Protein AF-0000000083565101 (afdb_homodime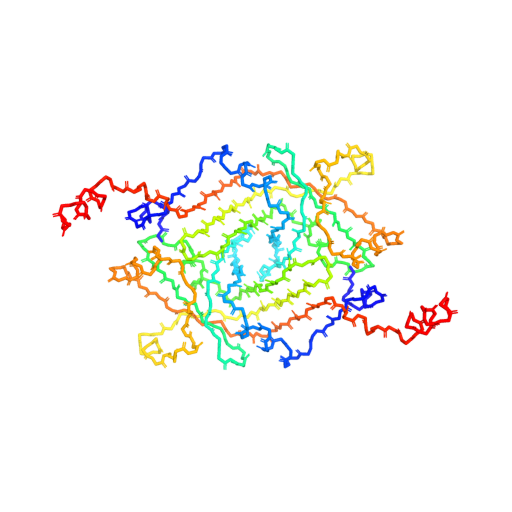r)

Structure (mmCIF, N/CA/C/O backbone):
data_AF-0000000083565101-model_v1
#
loop_
_entity.id
_entity.type
_entity.pdbx_description
1 polymer "Nitroimidazol reductase NimA-like FMN-containing flavoprotein (Pyridoxamine 5'-phosphate oxidase superfamily)"
#
loop_
_atom_site.group_PDB
_atom_site.id
_atom_site.type_symbol
_atom_site.label_atom_id
_atom_site.label_alt_id
_atom_site.label_comp_id
_atom_site.label_asym_id
_atom_site.label_entity_id
_atom_site.label_seq_id
_atom_site.pdbx_PDB_ins_code
_atom_site.Cartn_x
_atom_site.Cartn_y
_atom_site.Cartn_z
_atom_site.occupancy
_atom_site.B_iso_or_equiv
_atom_site.auth_seq_id
_atom_site.auth_comp_id
_atom_site.auth_asym_id
_atom_site.auth_atom_id
_atom_site.pdbx_PDB_model_num
ATOM 1 N N . MET A 1 1 ? 8.219 -18.047 -2.193 1 57.66 1 MET A N 1
ATOM 2 C CA . MET A 1 1 ? 9.438 -18.062 -2.994 1 57.66 1 MET A CA 1
ATOM 3 C C . MET A 1 1 ? 10.352 -16.891 -2.615 1 57.66 1 MET A C 1
ATOM 5 O O . MET A 1 1 ? 9.867 -15.812 -2.275 1 57.66 1 MET A O 1
ATOM 9 N N . THR A 1 2 ? 11.609 -17.359 -2.455 1 65.12 2 THR A N 1
ATOM 10 C CA . THR A 1 2 ? 12.562 -16.297 -2.121 1 65.12 2 THR A CA 1
ATOM 11 C C . THR A 1 2 ? 12.844 -15.414 -3.334 1 65.12 2 THR A C 1
ATOM 13 O O . THR A 1 2 ? 12.523 -15.789 -4.465 1 65.12 2 THR A O 1
ATOM 16 N N . ILE A 1 3 ? 13.234 -14.25 -3.123 1 65.94 3 ILE A N 1
ATOM 17 C CA . ILE A 1 3 ? 13.664 -13.352 -4.188 1 65.94 3 ILE A CA 1
ATOM 18 C C . ILE A 1 3 ? 14.703 -14.055 -5.066 1 65.94 3 ILE A C 1
ATOM 20 O O . ILE A 1 3 ? 14.695 -13.898 -6.293 1 65.94 3 ILE A O 1
ATOM 24 N N . ASP A 1 4 ? 15.367 -14.953 -4.461 1 66 4 ASP A N 1
ATOM 25 C CA . ASP A 1 4 ? 16.422 -15.656 -5.191 1 66 4 ASP A CA 1
ATOM 26 C C . ASP A 1 4 ? 15.82 -16.625 -6.207 1 66 4 ASP A C 1
ATOM 28 O O . ASP A 1 4 ? 16.344 -16.766 -7.32 1 66 4 ASP A O 1
ATOM 32 N N . GLU A 1 5 ? 14.797 -17.25 -5.871 1 72 5 GLU A N 1
ATOM 33 C CA . GLU A 1 5 ? 14.156 -18.203 -6.777 1 72 5 GLU A CA 1
ATOM 34 C C . GLU A 1 5 ? 13.531 -17.484 -7.973 1 72 5 GLU A C 1
ATOM 36 O O . GLU A 1 5 ? 13.555 -18 -9.094 1 72 5 GLU A O 1
ATOM 41 N N . LEU A 1 6 ? 13.211 -16.219 -7.746 1 76.25 6 LEU A N 1
ATOM 42 C CA . LEU A 1 6 ? 12.516 -15.484 -8.797 1 76.25 6 LEU A CA 1
ATOM 43 C C . LEU A 1 6 ? 13.516 -14.766 -9.703 1 76.25 6 LEU A C 1
ATOM 45 O O . LEU A 1 6 ? 13.133 -14.227 -10.742 1 76.25 6 LEU A O 1
ATOM 49 N N . THR A 1 7 ? 14.75 -14.844 -9.32 1 77.5 7 THR A N 1
ATOM 50 C CA . THR A 1 7 ? 15.789 -14.273 -10.172 1 77.5 7 THR A CA 1
ATOM 51 C C . THR A 1 7 ? 15.828 -14.984 -11.523 1 77.5 7 THR A C 1
ATOM 53 O O . THR A 1 7 ? 16.062 -14.352 -12.555 1 77.5 7 THR A O 1
ATOM 56 N N . GLU A 1 8 ? 15.523 -16.266 -11.469 1 79.5 8 GLU A N 1
ATOM 57 C CA . GLU A 1 8 ? 15.539 -17.062 -12.688 1 79.5 8 GLU A CA 1
ATOM 58 C C . GLU A 1 8 ? 14.438 -16.625 -13.648 1 79.5 8 GLU A C 1
ATOM 60 O O . GLU A 1 8 ? 14.531 -16.859 -14.859 1 79.5 8 GLU A O 1
ATOM 65 N N . TYR A 1 9 ? 13.492 -15.992 -13.094 1 82.56 9 TYR A N 1
ATOM 66 C CA . TYR A 1 9 ? 12.375 -15.578 -13.93 1 82.56 9 TYR A CA 1
ATOM 67 C C . TYR A 1 9 ? 12.484 -14.109 -14.305 1 82.56 9 TYR A C 1
ATOM 69 O O . TYR A 1 9 ? 11.641 -13.578 -15.031 1 82.56 9 TYR A O 1
ATOM 77 N N . GLY A 1 10 ? 13.492 -13.375 -13.797 1 86.06 10 GLY A N 1
ATOM 78 C CA . GLY A 1 10 ? 13.719 -12 -14.219 1 86.06 10 GLY A CA 1
ATOM 79 C C . GLY A 1 10 ? 13.477 -10.992 -13.109 1 86.06 10 GLY A C 1
ATOM 80 O O . GLY A 1 10 ? 13.258 -9.812 -13.383 1 86.06 10 GLY A O 1
ATOM 81 N N . MET A 1 11 ? 13.367 -11.453 -11.945 1 88.69 11 MET A N 1
ATOM 82 C CA . MET A 1 11 ? 13.305 -10.531 -10.805 1 88.69 11 MET A CA 1
ATOM 83 C C . MET A 1 11 ? 14.695 -10.25 -10.258 1 88.69 11 MET A C 1
ATOM 85 O O . MET A 1 11 ? 15.531 -11.156 -10.164 1 88.69 11 MET A O 1
ATOM 89 N N . GLU A 1 12 ? 14.93 -9.039 -9.914 1 92 12 GLU A N 1
ATOM 90 C CA . GLU A 1 12 ? 16.234 -8.656 -9.398 1 92 12 GLU A CA 1
ATOM 91 C C . GLU A 1 12 ? 16.109 -7.855 -8.102 1 92 12 GLU A C 1
ATOM 93 O O . GLU A 1 12 ? 15.203 -7.027 -7.973 1 92 12 GLU A O 1
ATOM 98 N N . ARG A 1 13 ? 17.016 -8.117 -7.254 1 94.06 13 ARG A N 1
ATOM 99 C CA . ARG A 1 13 ? 17.141 -7.281 -6.066 1 94.06 13 ARG A CA 1
ATOM 100 C C . ARG A 1 13 ? 17.875 -5.984 -6.387 1 94.06 13 ARG A C 1
ATOM 102 O O . ARG A 1 13 ? 18.906 -6 -7.082 1 94.06 13 ARG A O 1
ATOM 109 N N . MET A 1 14 ? 17.391 -4.973 -5.934 1 95.81 14 MET A N 1
ATOM 110 C CA . MET A 1 14 ? 18.047 -3.684 -6.133 1 95.81 14 MET A CA 1
ATOM 111 C C . MET A 1 14 ? 19.109 -3.451 -5.074 1 95.81 14 MET A C 1
ATOM 113 O O . MET A 1 14 ? 18.922 -3.797 -3.904 1 95.81 14 MET A O 1
ATOM 117 N N . ALA A 1 15 ? 20.188 -2.865 -5.512 1 96.75 15 ALA A N 1
ATOM 118 C CA . ALA A 1 15 ? 21.203 -2.416 -4.559 1 96.75 15 ALA A CA 1
ATOM 119 C C . ALA A 1 15 ? 20.719 -1.197 -3.779 1 96.75 15 ALA A C 1
ATOM 121 O O . ALA A 1 15 ? 19.766 -0.529 -4.188 1 96.75 15 ALA A O 1
ATOM 122 N N . ASP A 1 16 ? 21.422 -0.9 -2.691 1 97.38 16 ASP A N 1
ATOM 123 C CA . ASP A 1 16 ? 21.031 0.209 -1.827 1 97.38 16 ASP A CA 1
ATOM 124 C C . ASP A 1 16 ? 20.969 1.521 -2.607 1 97.38 16 ASP A C 1
ATOM 126 O O . ASP A 1 16 ? 20.047 2.312 -2.436 1 97.38 16 ASP A O 1
ATOM 130 N N . GLU A 1 17 ? 21.922 1.687 -3.475 1 97.5 17 GLU A N 1
ATOM 131 C CA . GLU A 1 17 ? 21.969 2.922 -4.254 1 97.5 17 GLU A CA 1
ATOM 132 C C . GLU A 1 17 ? 20.766 3.023 -5.195 1 97.5 17 GLU A C 1
ATOM 134 O O . GLU A 1 17 ? 20.25 4.113 -5.43 1 97.5 17 GLU A O 1
ATOM 139 N N . GLU A 1 18 ? 20.359 1.911 -5.781 1 97 18 GLU A N 1
ATOM 140 C CA . GLU A 1 18 ? 19.219 1.873 -6.676 1 97 18 GLU A CA 1
ATOM 141 C C . GLU A 1 18 ? 17.922 2.123 -5.918 1 97 18 GLU A C 1
ATOM 143 O O . GLU A 1 18 ? 17 2.781 -6.43 1 97 18 GLU A O 1
ATOM 148 N N . ILE A 1 19 ? 17.891 1.572 -4.707 1 98.12 19 ILE A N 1
ATOM 149 C CA . ILE A 1 19 ? 16.75 1.806 -3.836 1 98.12 19 ILE A CA 1
ATOM 150 C C . ILE A 1 19 ? 16.625 3.297 -3.527 1 98.12 19 ILE A C 1
ATOM 152 O O . ILE A 1 19 ? 15.547 3.877 -3.652 1 98.12 19 ILE A O 1
ATOM 156 N N . GLU A 1 20 ? 17.734 3.91 -3.197 1 98.12 20 GLU A N 1
ATOM 157 C CA . GLU A 1 20 ? 17.734 5.34 -2.893 1 98.12 20 GLU A CA 1
ATOM 158 C C . GLU A 1 20 ? 17.281 6.16 -4.094 1 98.12 20 GLU A C 1
ATOM 160 O O . GLU A 1 20 ? 16.469 7.082 -3.953 1 98.12 20 GLU A O 1
ATOM 165 N N . GLN A 1 21 ? 17.797 5.82 -5.254 1 97.44 21 GLN A N 1
ATOM 166 C CA . GLN A 1 21 ? 17.406 6.535 -6.469 1 97.44 21 GLN A CA 1
ATOM 167 C C . GLN A 1 21 ? 15.922 6.371 -6.762 1 97.44 21 GLN A C 1
ATOM 169 O O . GLN A 1 21 ? 15.25 7.332 -7.137 1 97.44 21 GLN A O 1
ATOM 174 N N . PHE A 1 22 ? 15.453 5.18 -6.582 1 97.75 22 PHE A N 1
ATOM 175 C CA . PHE A 1 22 ? 14.039 4.914 -6.812 1 97.75 22 PHE A CA 1
ATOM 176 C C . PHE A 1 22 ? 13.18 5.73 -5.859 1 97.75 22 PHE A C 1
ATOM 178 O O . PHE A 1 22 ? 12.219 6.379 -6.285 1 97.75 22 PHE A O 1
ATOM 185 N N . LEU A 1 23 ? 13.523 5.777 -4.547 1 98.06 23 LEU A N 1
ATOM 186 C CA . LEU A 1 23 ? 12.75 6.508 -3.547 1 98.06 23 LEU A CA 1
ATOM 187 C C . LEU A 1 23 ? 12.75 8 -3.85 1 98.06 23 LEU A C 1
ATOM 189 O O . LEU A 1 23 ? 11.766 8.695 -3.586 1 98.06 23 LEU A O 1
ATOM 193 N N . LYS A 1 24 ? 13.82 8.469 -4.449 1 96.94 24 LYS A N 1
ATOM 194 C CA . LYS A 1 24 ? 13.914 9.891 -4.773 1 96.94 24 LYS A CA 1
ATOM 195 C C . LYS A 1 24 ? 12.969 10.25 -5.922 1 96.94 24 LYS A C 1
ATOM 197 O O . LYS A 1 24 ? 12.562 11.406 -6.055 1 96.94 24 LYS A O 1
ATOM 202 N N . THR A 1 25 ? 12.648 9.281 -6.746 1 95.31 25 THR A N 1
ATOM 203 C CA . THR A 1 25 ? 11.844 9.562 -7.926 1 95.31 25 THR A CA 1
ATOM 204 C C . THR A 1 25 ? 10.359 9.383 -7.625 1 95.31 25 THR A C 1
ATOM 206 O O . THR A 1 25 ? 9.508 9.711 -8.453 1 95.31 25 THR A O 1
ATOM 209 N N . GLN A 1 26 ? 10.062 8.82 -6.504 1 95.75 26 GLN A N 1
ATOM 210 C CA . GLN A 1 26 ? 8.672 8.617 -6.109 1 95.75 26 GLN A CA 1
ATOM 211 C C . GLN A 1 26 ? 8.242 9.648 -5.074 1 95.75 26 GLN A C 1
ATOM 213 O O . GLN A 1 26 ? 9.078 10.352 -4.504 1 95.75 26 GLN A O 1
ATOM 218 N N . SER A 1 27 ? 6.887 9.75 -4.871 1 95.19 27 SER A N 1
ATOM 219 C CA . SER A 1 27 ? 6.387 10.742 -3.928 1 95.19 27 SER A CA 1
ATOM 220 C C . SER A 1 27 ? 5.336 10.141 -3 1 95.19 27 SER A C 1
ATOM 222 O O . SER A 1 27 ? 4.938 10.773 -2.018 1 95.19 27 SER A O 1
ATOM 224 N N . LEU A 1 28 ? 4.906 8.953 -3.348 1 96.75 28 LEU A N 1
ATOM 225 C CA . LEU A 1 28 ? 3.807 8.32 -2.623 1 96.75 28 LEU A CA 1
ATOM 226 C C . LEU A 1 28 ? 4.133 6.863 -2.303 1 96.75 28 LEU A C 1
ATOM 228 O O . LEU A 1 28 ? 4.75 6.168 -3.111 1 96.75 28 LEU A O 1
ATOM 232 N N . GLY A 1 29 ? 3.746 6.383 -1.175 1 98.25 29 GLY A N 1
ATOM 233 C CA . GLY A 1 29 ? 3.787 4.992 -0.752 1 98.25 29 GLY A CA 1
ATOM 234 C C . GLY A 1 29 ? 2.645 4.617 0.172 1 98.25 29 GLY A C 1
ATOM 235 O O . GLY A 1 29 ? 1.654 5.344 0.274 1 98.25 29 GLY A O 1
ATOM 236 N N . VAL A 1 30 ? 2.781 3.471 0.781 1 98.81 30 VAL A N 1
ATOM 237 C CA . VAL A 1 30 ? 1.762 2.982 1.705 1 98.81 30 VAL A CA 1
ATOM 238 C C . VAL A 1 30 ? 2.387 2.725 3.074 1 98.81 30 VAL A C 1
ATOM 240 O O . VAL A 1 30 ? 3.26 1.865 3.215 1 98.81 30 VAL A O 1
ATOM 243 N N . LEU A 1 31 ? 1.924 3.465 4.023 1 98.81 31 LEU A N 1
ATOM 244 C CA . LEU A 1 31 ? 2.324 3.242 5.406 1 98.81 31 LEU A CA 1
ATOM 245 C C . LEU A 1 31 ? 1.495 2.131 6.043 1 98.81 31 LEU A C 1
ATOM 247 O O . LEU A 1 31 ? 0.264 2.152 5.973 1 98.81 31 LEU A O 1
ATOM 251 N N . GLY A 1 32 ? 2.162 1.135 6.52 1 98.56 32 GLY A N 1
ATOM 252 C CA . GLY A 1 32 ? 1.516 0.065 7.266 1 98.56 32 GLY A CA 1
ATOM 253 C C . GLY A 1 32 ? 1.719 0.174 8.766 1 98.56 32 GLY A C 1
ATOM 254 O O . GLY A 1 32 ? 2.844 0.051 9.25 1 98.56 32 GLY A O 1
ATOM 255 N N . LEU A 1 33 ? 0.646 0.344 9.516 1 97.88 33 LEU A N 1
ATOM 256 C CA . LEU A 1 33 ? 0.686 0.479 10.969 1 97.88 33 LEU A CA 1
ATOM 257 C C . LEU A 1 33 ? 0.156 -0.781 11.648 1 97.88 33 LEU A C 1
ATOM 259 O O . LEU A 1 33 ? -0.894 -1.301 11.266 1 97.88 33 LEU A O 1
ATOM 263 N N . PRO A 1 34 ? 0.882 -1.231 12.617 1 95.75 34 PRO A N 1
ATOM 264 C CA . PRO A 1 34 ? 0.385 -2.396 13.352 1 95.75 34 PRO A CA 1
ATOM 265 C C . PRO A 1 34 ? -0.826 -2.072 14.219 1 95.75 34 PRO A C 1
ATOM 267 O O . PRO A 1 34 ? -0.949 -0.95 14.719 1 95.75 34 PRO A O 1
ATOM 270 N N . THR A 1 35 ? -1.699 -2.99 14.281 1 92.94 35 THR A N 1
ATOM 271 C CA . THR A 1 35 ? -2.824 -3.004 15.211 1 92.94 35 THR A CA 1
ATOM 272 C C . THR A 1 35 ? -2.916 -4.348 15.93 1 92.94 35 THR A C 1
ATOM 274 O O . THR A 1 35 ? -2.082 -5.23 15.711 1 92.94 35 THR A O 1
ATOM 277 N N . GLU A 1 36 ? -3.787 -4.512 16.938 1 84.62 36 GLU A N 1
ATOM 278 C CA . GLU A 1 36 ? -3.992 -5.801 17.594 1 84.62 36 GLU A CA 1
ATOM 279 C C . GLU A 1 36 ? -4.539 -6.836 16.609 1 84.62 36 GLU A C 1
ATOM 281 O O . GLU A 1 36 ? -4.406 -8.039 16.828 1 84.62 36 GLU A O 1
ATOM 286 N N . GLY A 1 37 ? -4.898 -6.461 15.43 1 83.69 37 GLY A N 1
ATOM 287 C CA . GLY A 1 37 ? -5.5 -7.352 14.453 1 83.69 37 GLY A CA 1
ATOM 288 C C . GLY A 1 37 ? -5.043 -7.078 13.031 1 83.69 37 GLY A C 1
ATOM 289 O O . GLY A 1 37 ? -3.875 -7.289 12.703 1 83.69 37 GLY A O 1
ATOM 290 N N . THR A 1 38 ? -5.793 -6.453 12.32 1 93.25 38 THR A N 1
ATOM 291 C CA . THR A 1 38 ? -5.617 -6.188 10.898 1 93.25 38 THR A CA 1
ATOM 292 C C . THR A 1 38 ? -4.754 -4.949 10.68 1 93.25 38 THR A C 1
ATOM 294 O O . THR A 1 38 ? -5.031 -3.887 11.242 1 93.25 38 THR A O 1
ATOM 297 N N . PRO A 1 39 ? -3.656 -5.094 9.914 1 96.56 39 PRO A N 1
ATOM 298 C CA . PRO A 1 39 ? -2.83 -3.912 9.664 1 96.56 39 PRO A CA 1
ATOM 299 C C . PRO A 1 39 ? -3.643 -2.729 9.141 1 96.56 39 PRO A C 1
ATOM 301 O O . PRO A 1 39 ? -4.574 -2.916 8.352 1 96.56 39 PRO A O 1
ATOM 304 N N . TYR A 1 40 ? -3.314 -1.559 9.633 1 97 40 TYR A N 1
ATOM 305 C CA . TYR A 1 40 ? -3.889 -0.33 9.094 1 97 40 TYR A CA 1
ATOM 306 C C . TYR A 1 40 ? -2.988 0.27 8.023 1 97 40 TYR A C 1
ATOM 308 O O . TYR A 1 40 ? -1.807 0.524 8.266 1 97 40 TYR A O 1
ATOM 316 N N . GLN A 1 41 ? -3.529 0.457 6.797 1 98.38 41 GLN A N 1
ATOM 317 C CA . GLN A 1 41 ? -2.75 0.956 5.672 1 98.38 41 GLN A CA 1
ATOM 318 C C . GLN A 1 41 ? -3.227 2.34 5.238 1 98.38 41 GLN A C 1
ATOM 320 O O . GLN A 1 41 ? -4.43 2.594 5.176 1 98.38 41 GLN A O 1
ATOM 325 N N . ILE A 1 42 ? -2.236 3.178 4.875 1 96.69 42 ILE A N 1
ATOM 326 C CA . ILE A 1 42 ? -2.572 4.543 4.488 1 96.69 42 ILE A CA 1
ATOM 327 C C . ILE A 1 42 ? -1.659 5 3.354 1 96.69 42 ILE A C 1
ATOM 329 O O . ILE A 1 42 ? -0.434 4.984 3.49 1 96.69 42 ILE A O 1
ATOM 333 N N . PRO A 1 43 ? -2.232 5.41 2.254 1 97.12 43 PRO A N 1
ATOM 334 C CA . PRO A 1 43 ? -1.36 6.094 1.297 1 97.12 43 PRO A CA 1
ATOM 335 C C . PRO A 1 43 ? -0.792 7.402 1.847 1 97.12 43 PRO A C 1
ATOM 337 O O . PRO A 1 43 ? -1.533 8.219 2.404 1 97.12 43 PRO A O 1
ATOM 340 N N . MET A 1 44 ? 0.468 7.574 1.696 1 96.81 44 MET A N 1
ATOM 341 C CA . MET A 1 44 ? 1.131 8.75 2.254 1 96.81 44 MET A CA 1
ATOM 342 C C . MET A 1 44 ? 2.166 9.305 1.281 1 96.81 44 MET A C 1
ATOM 344 O O . MET A 1 44 ? 2.957 8.547 0.713 1 96.81 44 MET A O 1
ATOM 348 N N . SER A 1 45 ? 2.102 10.625 1.114 1 96.88 45 SER A N 1
ATOM 349 C CA . SER A 1 45 ? 3.27 11.281 0.538 1 96.88 45 SER A CA 1
ATOM 350 C C . SER A 1 45 ? 4.434 11.297 1.521 1 96.88 45 SER A C 1
ATOM 352 O O . SER A 1 45 ? 4.23 11.25 2.736 1 96.88 45 SER A O 1
ATOM 354 N N . TYR A 1 46 ? 5.621 11.391 0.935 1 98 46 TYR A N 1
ATOM 355 C CA . TYR A 1 46 ? 6.773 11.383 1.828 1 98 46 TYR A CA 1
ATOM 356 C C . TYR A 1 46 ? 7.887 12.266 1.293 1 98 46 TYR A C 1
ATOM 358 O O . TYR A 1 46 ? 7.965 12.523 0.088 1 98 46 TYR A O 1
ATOM 366 N N . GLY A 1 47 ? 8.641 12.812 2.225 1 98 47 GLY A N 1
ATOM 367 C CA . GLY A 1 47 ? 9.898 13.477 1.912 1 98 47 GLY A CA 1
ATOM 368 C C . GLY A 1 47 ? 11.102 12.578 2.064 1 98 47 GLY A C 1
ATOM 369 O O . GLY A 1 47 ? 11.164 11.758 2.984 1 98 47 GLY A O 1
ATOM 370 N N . TYR A 1 48 ? 12.016 12.727 1.196 1 98 48 TYR A N 1
ATOM 371 C CA . TYR A 1 48 ? 13.211 11.891 1.192 1 98 48 TYR A CA 1
ATOM 372 C C . TYR A 1 48 ? 14.391 12.625 0.574 1 98 48 TYR A C 1
ATOM 374 O O . TYR A 1 48 ? 14.305 13.125 -0.548 1 98 48 TYR A O 1
ATOM 382 N N . ASP A 1 49 ? 15.438 12.727 1.278 1 92.69 49 ASP A N 1
ATOM 383 C CA . ASP A 1 49 ? 16.609 13.438 0.768 1 92.69 49 ASP A CA 1
ATOM 384 C C . ASP A 1 49 ? 17.812 12.508 0.66 1 92.69 49 ASP A C 1
ATOM 386 O O . ASP A 1 49 ? 18.953 12.969 0.574 1 92.69 49 ASP A O 1
ATOM 390 N N . GLY A 1 50 ? 17.578 11.219 0.731 1 91.81 50 GLY A N 1
ATOM 391 C CA . GLY A 1 50 ? 18.656 10.234 0.727 1 91.81 50 GLY A CA 1
ATOM 392 C C . GLY A 1 50 ? 18.922 9.633 2.096 1 91.81 50 GLY A C 1
ATOM 393 O O . GLY A 1 50 ? 18.406 10.133 3.104 1 91.81 50 GLY A O 1
ATOM 394 N N . GLY A 1 51 ? 19.547 8.484 2.145 1 93.75 51 GLY A N 1
ATOM 395 C CA . GLY A 1 51 ? 19.875 7.844 3.41 1 93.75 51 GLY A CA 1
ATOM 396 C C . GLY A 1 51 ? 18.781 6.902 3.891 1 93.75 51 GLY A C 1
ATOM 397 O O . GLY A 1 51 ? 18.156 6.203 3.088 1 93.75 51 GLY A O 1
ATOM 398 N N . SER A 1 52 ? 18.609 6.875 5.223 1 95.38 52 SER A N 1
ATOM 399 C CA . SER A 1 52 ? 17.766 5.816 5.77 1 95.38 52 SER A CA 1
ATOM 400 C C . SER A 1 52 ? 16.531 6.398 6.469 1 95.38 52 SER A C 1
ATOM 402 O O . SER A 1 52 ? 15.938 5.75 7.332 1 95.38 52 SER A O 1
ATOM 404 N N . THR A 1 53 ? 16.203 7.727 6.109 1 98.06 53 THR A N 1
ATOM 405 C CA . THR A 1 53 ? 15.07 8.32 6.801 1 98.06 53 THR A CA 1
ATOM 406 C C . THR A 1 53 ? 14.047 8.852 5.801 1 98.06 53 THR A C 1
ATOM 408 O O . THR A 1 53 ? 14.414 9.414 4.766 1 98.06 53 THR A O 1
ATOM 411 N N . LEU A 1 54 ? 12.852 8.672 6.098 1 98.62 54 LEU A N 1
ATOM 412 C CA . LEU A 1 54 ? 11.719 9.242 5.375 1 98.62 54 LEU A CA 1
ATOM 413 C C . LEU A 1 54 ? 10.867 10.102 6.297 1 98.62 54 LEU A C 1
ATOM 415 O O . LEU A 1 54 ? 10.805 9.859 7.508 1 98.62 54 LEU A O 1
ATOM 419 N N . TYR A 1 55 ? 10.125 11.055 5.715 1 98.5 55 TYR A N 1
ATOM 420 C CA . TYR A 1 55 ? 9.352 12.008 6.508 1 98.5 55 TYR A CA 1
ATOM 421 C C . TYR A 1 55 ? 7.91 12.07 6.02 1 98.5 55 TYR A C 1
ATOM 423 O O . TYR A 1 55 ? 7.656 12.07 4.812 1 98.5 55 TYR A O 1
ATOM 431 N N . PHE A 1 56 ? 7.023 12.133 6.961 1 97.75 56 PHE A N 1
ATOM 432 C CA . PHE A 1 56 ? 5.594 12.211 6.688 1 97.75 56 PHE A CA 1
ATOM 433 C C . PHE A 1 56 ? 4.977 13.422 7.383 1 97.75 56 PHE A C 1
ATOM 435 O O . PHE A 1 56 ? 5.285 13.703 8.547 1 97.75 56 PHE A O 1
ATOM 442 N N . VAL A 1 57 ? 4.074 14.086 6.688 1 96 57 VAL A N 1
ATOM 443 C CA . VAL A 1 57 ? 3.301 15.172 7.293 1 96 57 VAL A CA 1
ATOM 444 C C . VAL A 1 57 ? 1.847 14.734 7.457 1 96 57 VAL A C 1
ATOM 446 O O . VAL A 1 57 ? 1.185 14.375 6.484 1 96 57 VAL A O 1
ATOM 449 N N . TYR A 1 58 ? 1.385 14.75 8.688 1 94.81 58 TYR A N 1
ATOM 450 C CA . TYR A 1 58 ? 0.011 14.406 9.031 1 94.81 58 TYR A CA 1
ATOM 451 C C . TYR A 1 58 ? -0.822 15.656 9.273 1 94.81 58 TYR A C 1
ATOM 453 O O . TYR A 1 58 ? -0.41 16.547 10.016 1 94.81 58 TYR A O 1
ATOM 461 N N . VAL A 1 59 ? -1.917 15.75 8.602 1 91.38 59 VAL A N 1
ATOM 462 C CA . VAL A 1 59 ? -2.949 16.672 9.086 1 91.38 59 VAL A CA 1
ATOM 463 C C . VAL A 1 59 ? -3.814 15.969 10.133 1 91.38 59 VAL A C 1
ATOM 465 O O . VAL A 1 59 ? -4.434 14.938 9.844 1 91.38 59 VAL A O 1
ATOM 468 N N . VAL A 1 60 ? -3.723 16.5 11.328 1 87.94 60 VAL A N 1
ATOM 469 C CA . VAL A 1 60 ? -4.324 15.766 12.438 1 87.94 60 VAL A CA 1
ATOM 470 C C . VAL A 1 60 ? -5.547 16.531 12.953 1 87.94 60 VAL A C 1
ATOM 472 O O . VAL A 1 60 ? -5.477 17.734 13.203 1 87.94 60 VAL A O 1
ATOM 475 N N . GLY A 1 61 ? -6.715 15.984 12.805 1 76.19 61 GLY A N 1
ATOM 476 C CA . GLY A 1 61 ? -7.871 16.516 13.508 1 76.19 61 GLY A CA 1
ATOM 477 C C . GLY A 1 61 ? -8.016 15.961 14.914 1 76.19 61 GLY A C 1
ATOM 478 O O . GLY A 1 61 ? -7.059 15.43 15.484 1 76.19 61 GLY A O 1
ATOM 479 N N . ALA A 1 62 ? -9.102 16.125 15.609 1 69.62 62 ALA A N 1
ATOM 480 C CA . ALA A 1 62 ? -9.312 15.742 17 1 69.62 62 ALA A CA 1
ATOM 481 C C . ALA A 1 62 ? -9.164 14.234 17.172 1 69.62 62 ALA A C 1
ATOM 483 O O . ALA A 1 62 ? -8.68 13.773 18.203 1 69.62 62 ALA A O 1
ATOM 484 N N . GLU A 1 63 ? -9.492 13.398 16.25 1 77.19 63 GLU A N 1
ATOM 485 C CA . GLU A 1 63 ? -9.469 11.945 16.391 1 77.19 63 GLU A CA 1
ATOM 486 C C . GLU A 1 63 ? -8.781 11.281 15.203 1 77.19 63 GLU A C 1
ATOM 488 O O . GLU A 1 63 ? -9.375 10.445 14.523 1 77.19 63 GLU A O 1
ATOM 493 N N . SER A 1 64 ? -7.535 11.516 15.086 1 86 64 SER A N 1
ATOM 494 C CA . SER A 1 64 ? -6.82 10.914 13.961 1 86 64 SER A CA 1
ATOM 495 C C . SER A 1 64 ? -6.348 9.508 14.297 1 86 64 SER A C 1
ATOM 497 O O . SER A 1 64 ? -5.453 9.328 15.125 1 86 64 SER A O 1
ATOM 499 N N . ARG A 1 65 ? -6.965 8.539 13.758 1 89.06 65 ARG A N 1
ATOM 500 C CA . ARG A 1 65 ? -6.578 7.148 13.953 1 89.06 65 ARG A CA 1
ATOM 501 C C . ARG A 1 65 ? -5.133 6.914 13.523 1 89.06 65 ARG A C 1
ATOM 503 O O . ARG A 1 65 ? -4.383 6.215 14.203 1 89.06 65 ARG A O 1
ATOM 510 N N . LYS A 1 66 ? -4.707 7.477 12.344 1 92.06 66 LYS A N 1
ATOM 511 C CA . LYS A 1 66 ? -3.34 7.277 11.875 1 92.06 66 LYS A CA 1
ATOM 512 C C . LYS A 1 66 ? -2.33 7.836 12.875 1 92.06 66 LYS A C 1
ATOM 514 O O . LYS A 1 66 ? -1.277 7.238 13.102 1 92.06 66 LYS A O 1
ATOM 519 N N . ALA A 1 67 ? -2.59 9 13.492 1 94.19 67 ALA A N 1
ATOM 520 C CA . ALA A 1 67 ? -1.677 9.586 14.469 1 94.19 67 ALA A CA 1
ATOM 521 C C . ALA A 1 67 ? -1.599 8.734 15.727 1 94.19 67 ALA A C 1
ATOM 523 O O . ALA A 1 67 ? -0.509 8.461 16.234 1 94.19 67 ALA A O 1
ATOM 524 N N . THR A 1 68 ? -2.756 8.32 16.219 1 94.5 68 THR A N 1
ATOM 525 C CA . THR A 1 68 ? -2.816 7.492 17.422 1 94.5 68 THR A CA 1
ATOM 526 C C . THR A 1 68 ? -2.039 6.195 17.219 1 94.5 68 THR A C 1
ATOM 528 O O . THR A 1 68 ? -1.237 5.809 18.062 1 94.5 68 THR A O 1
ATOM 531 N N . LEU A 1 69 ? -2.254 5.57 16.109 1 94.94 69 LEU A N 1
ATOM 532 C CA . LEU A 1 69 ? -1.568 4.316 15.805 1 94.94 69 LEU A CA 1
ATOM 533 C C . LEU A 1 69 ? -0.071 4.547 15.625 1 94.94 69 LEU A C 1
ATOM 535 O O . LEU A 1 69 ? 0.744 3.734 16.062 1 94.94 69 LEU A O 1
ATOM 539 N N . SER A 1 70 ? 0.282 5.609 14.945 1 96.38 70 SER A N 1
ATOM 540 C CA . SER A 1 70 ? 1.689 5.926 14.719 1 96.38 70 SER A CA 1
ATOM 541 C C . SER A 1 70 ? 2.418 6.16 16.047 1 96.38 70 SER A C 1
ATOM 543 O O . SER A 1 70 ? 3.543 5.691 16.234 1 96.38 70 SER A O 1
ATOM 545 N N . ASP A 1 71 ? 1.777 6.863 16.984 1 96.06 71 ASP A N 1
ATOM 546 C CA . ASP A 1 71 ? 2.383 7.18 18.281 1 96.06 71 ASP A CA 1
ATOM 547 C C . ASP A 1 71 ? 2.57 5.918 19.125 1 96.06 71 ASP A C 1
ATOM 549 O O . ASP A 1 71 ? 3.461 5.855 19.969 1 96.06 71 ASP A O 1
ATOM 553 N N . ARG A 1 72 ? 1.786 4.949 18.859 1 94.62 72 ARG A N 1
ATOM 554 C CA . ARG A 1 72 ? 1.826 3.719 19.641 1 94.62 72 ARG A CA 1
ATOM 555 C C . ARG A 1 72 ? 2.766 2.697 19 1 94.62 72 ARG A C 1
ATOM 557 O O . ARG A 1 72 ? 3.244 1.784 19.672 1 94.62 72 ARG A O 1
ATOM 564 N N . ALA A 1 73 ? 2.988 2.844 17.719 1 94.81 73 ALA A N 1
ATOM 565 C CA . ALA A 1 73 ? 3.742 1.833 16.984 1 94.81 73 ALA A CA 1
ATOM 566 C C . ALA A 1 73 ? 5.23 1.914 17.297 1 94.81 73 ALA A C 1
ATOM 568 O O . ALA A 1 73 ? 5.801 3.006 17.359 1 94.81 73 ALA A O 1
ATOM 569 N N . GLU A 1 74 ? 5.855 0.83 17.516 1 90.19 74 GLU A N 1
ATOM 570 C CA . GLU A 1 74 ? 7.309 0.775 17.656 1 90.19 74 GLU A CA 1
ATOM 571 C C . GLU A 1 74 ? 7.992 0.703 16.297 1 90.19 74 GLU A C 1
ATOM 573 O O . GLU A 1 74 ? 8.945 1.442 16.031 1 90.19 74 GLU A O 1
ATOM 578 N N . THR A 1 75 ? 7.465 -0.235 15.516 1 96.31 75 THR A N 1
ATOM 579 C CA . THR A 1 75 ? 7.969 -0.437 14.164 1 96.31 75 THR A CA 1
ATOM 580 C C . THR A 1 75 ? 6.828 -0.409 13.156 1 96.31 75 THR A C 1
ATOM 582 O O . THR A 1 75 ? 5.707 -0.822 13.461 1 96.31 75 THR A O 1
ATOM 585 N N . VAL A 1 76 ? 7.09 0.117 12.023 1 98.44 76 VAL A N 1
ATOM 586 C CA . VAL A 1 76 ? 6.102 0.214 10.953 1 98.44 76 VAL A CA 1
ATOM 587 C C . VAL A 1 76 ? 6.723 -0.248 9.633 1 98.44 76 VAL A C 1
ATOM 589 O O . VAL A 1 76 ? 7.93 -0.491 9.562 1 98.44 76 VAL A O 1
ATOM 592 N N . SER A 1 77 ? 5.969 -0.469 8.648 1 98.69 77 SER A N 1
ATOM 593 C CA . SER A 1 77 ? 6.434 -0.741 7.293 1 98.69 77 SER A CA 1
ATOM 594 C C . SER A 1 77 ? 6 0.359 6.328 1 98.69 77 SER A C 1
ATOM 596 O O . SER A 1 77 ? 5.02 1.062 6.582 1 98.69 77 SER A O 1
ATOM 598 N N . PHE A 1 78 ? 6.699 0.583 5.379 1 98.88 78 PHE A N 1
ATOM 599 C CA . PHE A 1 78 ? 6.398 1.53 4.312 1 98.88 78 PHE A CA 1
ATOM 600 C C . PHE A 1 78 ? 6.746 0.94 2.951 1 98.88 78 PHE A C 1
ATOM 602 O O . PHE A 1 78 ? 7.887 0.529 2.719 1 98.88 78 PHE A O 1
ATOM 609 N N . LEU A 1 79 ? 5.789 0.856 2.066 1 98.94 79 LEU A N 1
ATOM 610 C CA . LEU A 1 79 ? 5.938 0.264 0.741 1 98.94 79 LEU A CA 1
ATOM 611 C C . LEU A 1 79 ? 5.812 1.326 -0.346 1 98.94 79 LEU A C 1
ATOM 613 O O . LEU A 1 79 ? 4.824 2.061 -0.391 1 98.94 79 LEU A O 1
ATOM 617 N N . VAL A 1 80 ? 6.828 1.483 -1.141 1 98.69 80 VAL A N 1
ATOM 618 C CA . VAL A 1 80 ? 6.789 2.307 -2.346 1 98.69 80 VAL A CA 1
ATOM 619 C C . VAL A 1 80 ? 6.906 1.418 -3.582 1 98.69 80 VAL A C 1
ATOM 621 O O . VAL A 1 80 ? 7.797 0.565 -3.66 1 98.69 80 VAL A O 1
ATOM 624 N N . TYR A 1 81 ? 6.008 1.587 -4.527 1 97.62 81 TYR A N 1
ATOM 625 C CA . TYR A 1 81 ? 6.109 0.769 -5.73 1 97.62 81 TYR A CA 1
ATOM 626 C C . TYR A 1 81 ? 5.629 1.539 -6.957 1 97.62 81 TYR A C 1
ATOM 628 O O . TYR A 1 81 ? 4.918 2.537 -6.832 1 97.62 81 TYR A O 1
ATOM 636 N N . SER A 1 82 ? 6.066 1.171 -8.047 1 95.94 82 SER A N 1
ATOM 637 C CA . SER A 1 82 ? 5.629 1.611 -9.367 1 95.94 82 SER A CA 1
ATOM 638 C C . SER A 1 82 ? 5.422 0.427 -10.305 1 95.94 82 SER A C 1
ATOM 640 O O . SER A 1 82 ? 6.266 -0.47 -10.375 1 95.94 82 SER A O 1
ATOM 642 N N . ALA A 1 83 ? 4.25 0.33 -10.898 1 93.44 83 ALA A N 1
ATOM 643 C CA . ALA A 1 83 ? 3.914 -0.72 -11.859 1 93.44 83 ALA A CA 1
ATOM 644 C C . ALA A 1 83 ? 3.34 -0.129 -13.141 1 93.44 83 ALA A C 1
ATOM 646 O O . ALA A 1 83 ? 2.16 -0.32 -13.445 1 93.44 83 ALA A O 1
ATOM 647 N N . GLU A 1 84 ? 4.172 0.394 -13.93 1 89.44 84 GLU A N 1
ATOM 648 C CA . GLU A 1 84 ? 3.738 1.107 -15.133 1 89.44 84 GLU A CA 1
ATOM 649 C C . GLU A 1 84 ? 3.266 0.137 -16.203 1 89.44 84 GLU A C 1
ATOM 651 O O . GLU A 1 84 ? 2.287 0.406 -16.906 1 89.44 84 GLU A O 1
ATOM 656 N N . THR A 1 85 ? 4.02 -0.96 -16.391 1 90.25 85 THR A N 1
ATOM 657 C CA . THR A 1 85 ? 3.66 -2.025 -17.328 1 90.25 85 THR A CA 1
ATOM 658 C C . THR A 1 85 ? 3.971 -3.395 -16.719 1 90.25 85 THR A C 1
ATOM 660 O O . THR A 1 85 ? 4.547 -3.486 -15.633 1 90.25 85 THR A O 1
ATOM 663 N N . MET A 1 86 ? 3.631 -4.352 -17.391 1 89.81 86 MET A N 1
ATOM 664 C CA . MET A 1 86 ? 3.877 -5.719 -16.938 1 89.81 86 MET A CA 1
ATOM 665 C C . MET A 1 86 ? 5.367 -6.043 -16.969 1 89.81 86 MET A C 1
ATOM 667 O O . MET A 1 86 ? 5.805 -7.016 -16.359 1 89.81 86 MET A O 1
ATOM 671 N N . PHE A 1 87 ? 6.133 -5.148 -17.656 1 89.81 87 PHE A N 1
ATOM 672 C CA . PHE A 1 87 ? 7.562 -5.395 -17.797 1 89.81 87 PHE A CA 1
ATOM 673 C C . PHE A 1 87 ? 8.367 -4.383 -16.984 1 89.81 87 PHE A C 1
ATOM 675 O O . PHE A 1 87 ? 9.594 -4.484 -16.906 1 89.81 87 PHE A O 1
ATOM 682 N N . HIS A 1 88 ? 7.637 -3.402 -16.484 1 91.56 88 HIS A N 1
ATOM 683 C CA . HIS A 1 88 ? 8.328 -2.338 -15.758 1 91.56 88 HIS A CA 1
ATOM 684 C C . HIS A 1 88 ? 7.684 -2.086 -14.398 1 91.56 88 HIS A C 1
ATOM 686 O O . HIS A 1 88 ? 6.734 -1.306 -14.289 1 91.56 88 HIS A O 1
ATOM 692 N N . TRP A 1 89 ? 8.188 -2.723 -13.469 1 93.31 89 TRP A N 1
ATOM 693 C CA . TRP A 1 89 ? 7.699 -2.555 -12.102 1 93.31 89 TRP A CA 1
ATOM 694 C C . TRP A 1 89 ? 8.852 -2.617 -11.102 1 93.31 89 TRP A C 1
ATOM 696 O O . TRP A 1 89 ? 9.852 -3.295 -11.344 1 93.31 89 TRP A O 1
ATOM 706 N N . ARG A 1 90 ? 8.773 -1.874 -10.039 1 95.94 90 ARG A N 1
ATOM 707 C CA . ARG A 1 90 ? 9.703 -1.817 -8.914 1 95.94 90 ARG A CA 1
ATOM 708 C C . ARG A 1 90 ? 8.953 -1.625 -7.598 1 95.94 90 ARG A C 1
ATOM 710 O O . ARG A 1 90 ? 7.891 -1.005 -7.566 1 95.94 90 ARG A O 1
ATOM 717 N N . SER A 1 91 ? 9.531 -2.199 -6.59 1 97.5 91 SER A N 1
ATOM 718 C CA . SER A 1 91 ? 8.992 -1.952 -5.254 1 97.5 91 SER A CA 1
ATOM 719 C C . SER A 1 91 ? 10.102 -1.912 -4.207 1 97.5 91 SER A C 1
ATOM 721 O O . SER A 1 91 ? 11.133 -2.561 -4.371 1 97.5 91 SER A O 1
ATOM 723 N N . VAL A 1 92 ? 9.922 -1.174 -3.246 1 98.44 92 VAL A N 1
ATOM 724 C CA . VAL A 1 92 ? 10.773 -1.112 -2.064 1 98.44 92 VAL A CA 1
ATOM 725 C C . VAL A 1 92 ? 9.914 -1.245 -0.804 1 98.44 92 VAL A C 1
ATOM 727 O O . VAL A 1 92 ? 8.992 -0.462 -0.591 1 98.44 92 VAL A O 1
ATOM 730 N N . LEU A 1 93 ? 10.203 -2.26 -0.024 1 98.56 93 LEU A N 1
ATOM 731 C CA . LEU A 1 93 ? 9.602 -2.41 1.296 1 98.56 93 LEU A CA 1
ATOM 732 C C . LEU A 1 93 ? 10.602 -2.064 2.395 1 98.56 93 LEU A C 1
ATOM 734 O O . LEU A 1 93 ? 11.672 -2.672 2.477 1 98.56 93 LEU A O 1
ATOM 738 N N . ALA A 1 94 ? 10.258 -1.126 3.16 1 98.62 94 ALA A N 1
ATOM 739 C CA . ALA A 1 94 ? 11.094 -0.706 4.281 1 98.62 94 ALA A CA 1
ATOM 740 C C . ALA A 1 94 ? 10.398 -0.96 5.613 1 98.62 94 ALA A C 1
ATOM 742 O O . ALA A 1 94 ? 9.172 -0.854 5.711 1 98.62 94 ALA A O 1
ATOM 743 N N . THR A 1 95 ? 11.148 -1.29 6.625 1 98.38 95 THR A N 1
ATOM 744 C CA . THR A 1 95 ? 10.695 -1.388 8.008 1 98.38 95 THR A CA 1
ATOM 745 C C . THR A 1 95 ? 11.609 -0.604 8.938 1 98.38 95 THR A C 1
ATOM 747 O O . THR A 1 95 ? 12.812 -0.471 8.672 1 98.38 95 THR A O 1
ATOM 750 N N . GLY A 1 96 ? 10.977 -0.094 9.914 1 98.38 96 GLY A N 1
ATOM 751 C CA . GLY A 1 96 ? 11.781 0.677 10.844 1 98.38 96 GLY A CA 1
ATOM 752 C C . GLY A 1 96 ? 10.969 1.35 11.93 1 98.38 96 GLY A C 1
ATOM 753 O O . GLY A 1 96 ? 9.789 1.032 12.109 1 98.38 96 GLY A O 1
ATOM 754 N N . SER A 1 97 ? 11.594 2.262 12.664 1 98.19 97 SER A N 1
ATOM 755 C CA . SER A 1 97 ? 10.969 2.967 13.773 1 98.19 97 SER A CA 1
ATOM 756 C C . SER A 1 97 ? 10.391 4.305 13.328 1 98.19 97 SER A C 1
ATOM 758 O O . SER A 1 97 ? 11 5.016 12.531 1 98.19 97 SER A O 1
ATOM 760 N N . LEU A 1 98 ? 9.203 4.602 13.773 1 98.06 98 LEU A N 1
ATOM 761 C CA . LEU A 1 98 ? 8.508 5.848 13.484 1 98.06 98 LEU A CA 1
ATOM 762 C C . LEU A 1 98 ? 8.445 6.738 14.719 1 98.06 98 LEU A C 1
ATOM 764 O O . LEU A 1 98 ? 8.062 6.281 15.797 1 98.06 98 LEU A O 1
ATOM 768 N N . ARG A 1 99 ? 8.781 7.961 14.578 1 97.56 99 ARG A N 1
ATOM 769 C CA . ARG A 1 99 ? 8.688 8.859 15.719 1 97.56 99 ARG A CA 1
ATOM 770 C C . ARG A 1 99 ? 8.18 10.234 15.297 1 97.56 99 ARG A C 1
ATOM 772 O O . ARG A 1 99 ? 8.531 10.727 14.227 1 97.56 99 ARG A O 1
ATOM 779 N N . ARG A 1 100 ? 7.488 10.836 16.172 1 97.88 100 ARG A N 1
ATOM 780 C CA . ARG A 1 100 ? 7.023 12.203 15.969 1 97.88 100 ARG A CA 1
ATOM 781 C C . ARG A 1 100 ? 8.133 13.211 16.234 1 97.88 100 ARG A C 1
ATOM 783 O O . ARG A 1 100 ? 8.836 13.109 17.25 1 97.88 100 ARG A O 1
ATOM 790 N N . LEU A 1 101 ? 8.289 14.172 15.352 1 98 101 LEU A N 1
ATOM 791 C CA . LEU A 1 101 ? 9.281 15.219 15.562 1 98 101 LEU A CA 1
ATOM 792 C C . LEU A 1 101 ? 8.766 16.281 16.516 1 98 101 LEU A C 1
ATOM 794 O O . LEU A 1 101 ? 7.582 16.641 16.484 1 98 101 LEU A O 1
ATOM 798 N N . SER A 1 102 ? 9.672 16.797 17.297 1 97.88 102 SER A N 1
ATOM 799 C CA . SER A 1 102 ? 9.352 17.969 18.094 1 97.88 102 SER A CA 1
ATOM 800 C C . SER A 1 102 ? 9.141 19.203 17.219 1 97.88 102 SER A C 1
ATOM 802 O O . SER A 1 102 ? 9.445 19.188 16.031 1 97.88 102 SER A O 1
ATOM 804 N N . ASP A 1 103 ? 8.602 20.25 17.828 1 95.44 103 ASP A N 1
ATOM 805 C CA . ASP A 1 103 ? 8.383 21.484 17.094 1 95.44 103 ASP A CA 1
ATOM 806 C C . ASP A 1 103 ? 9.695 22.031 16.531 1 95.44 103 ASP A C 1
ATOM 808 O O .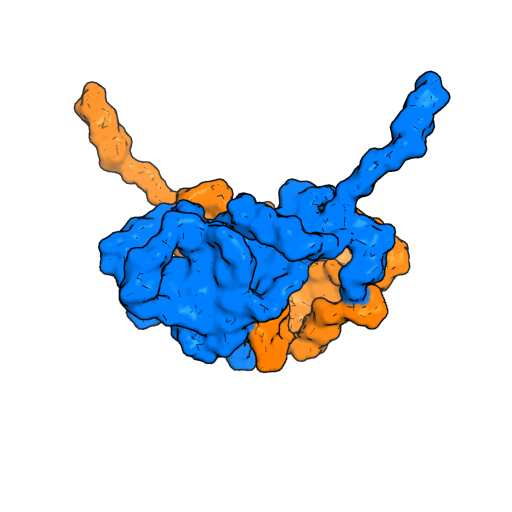 ASP A 1 103 ? 9.734 22.531 15.398 1 95.44 103 ASP A O 1
ATOM 812 N N . ASP A 1 104 ? 10.727 21.953 17.297 1 97.31 104 ASP A N 1
ATOM 813 C CA . ASP A 1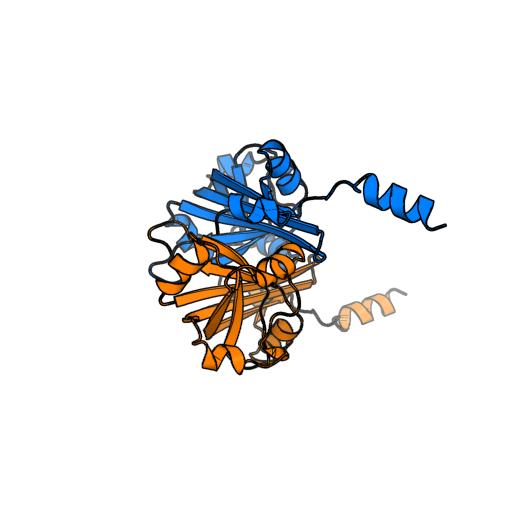 104 ? 12.031 22.438 16.844 1 97.31 104 ASP A CA 1
ATOM 814 C C . ASP A 1 104 ? 12.547 2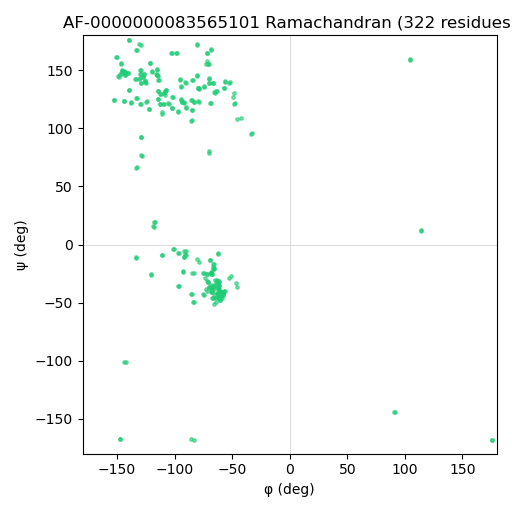1.609 15.68 1 97.31 104 ASP A C 1
ATOM 816 O O . ASP A 1 104 ? 13.078 22.156 14.703 1 97.31 104 ASP A O 1
ATOM 820 N N . GLU A 1 105 ? 12.453 20.297 15.789 1 97.31 105 GLU A N 1
ATOM 821 C CA . GLU A 1 105 ? 12.906 19.422 14.719 1 97.31 105 GLU A CA 1
ATOM 822 C C . GLU A 1 105 ? 12.102 19.641 13.445 1 97.31 105 GLU A C 1
ATOM 824 O O . GLU A 1 105 ? 12.656 19.625 12.344 1 97.31 105 GLU A O 1
ATOM 829 N N . ARG A 1 106 ? 10.844 19.781 13.648 1 95.38 106 ARG A N 1
ATOM 830 C CA . ARG A 1 106 ? 9.953 20.047 12.516 1 95.38 106 ARG A CA 1
ATOM 831 C C . ARG A 1 106 ? 10.359 21.328 11.781 1 95.38 106 ARG A C 1
ATOM 833 O O . ARG A 1 106 ? 10.367 21.359 10.547 1 95.38 106 ARG A O 1
ATOM 840 N N . ALA A 1 107 ? 10.711 22.344 12.469 1 94.62 107 ALA A N 1
ATOM 841 C CA . ALA A 1 107 ? 11.102 23.625 11.883 1 94.62 107 ALA A CA 1
ATOM 842 C C . ALA A 1 107 ? 12.406 23.484 11.102 1 94.62 107 ALA A C 1
ATOM 844 O O . ALA A 1 107 ? 12.703 24.312 10.242 1 94.62 107 ALA A O 1
ATOM 845 N N . ALA A 1 108 ? 13.164 22.453 11.375 1 96.06 108 ALA A N 1
ATOM 846 C CA . ALA A 1 108 ? 14.5 22.312 10.812 1 96.06 108 ALA A CA 1
ATOM 847 C C . ALA A 1 108 ? 14.477 21.422 9.57 1 96.06 108 ALA A C 1
ATOM 849 O O . ALA A 1 108 ? 15.492 21.266 8.891 1 96.06 108 ALA A O 1
ATOM 850 N N . ILE A 1 109 ? 13.336 20.812 9.273 1 94.94 109 ILE A N 1
ATOM 851 C CA . ILE A 1 109 ? 13.312 19.906 8.133 1 94.94 109 ILE A CA 1
ATOM 852 C C . ILE A 1 109 ? 13.516 20.688 6.844 1 94.94 109 ILE A C 1
ATOM 854 O O . ILE A 1 109 ? 12.992 21.797 6.691 1 94.94 109 ILE A O 1
ATOM 858 N N . THR A 1 110 ? 14.297 20.156 5.91 1 95.44 110 THR A N 1
ATOM 859 C CA . THR A 1 110 ? 14.641 20.781 4.641 1 95.44 110 THR A CA 1
ATOM 860 C C . THR A 1 110 ? 13.508 20.609 3.627 1 95.44 110 THR A C 1
ATOM 862 O O . THR A 1 110 ? 12.578 19.828 3.857 1 95.44 110 THR A O 1
ATOM 865 N N . ASP A 1 111 ? 13.633 21.266 2.492 1 93.88 111 ASP A N 1
ATOM 866 C CA . ASP A 1 111 ? 12.664 21.141 1.409 1 93.88 111 ASP A CA 1
ATOM 867 C C . ASP A 1 111 ? 12.617 19.703 0.881 1 93.88 111 ASP A C 1
ATOM 869 O O . ASP A 1 111 ? 11.539 19.188 0.576 1 93.88 111 ASP A O 1
ATOM 873 N N . ALA A 1 112 ? 13.789 19.062 0.8 1 92.06 112 ALA A N 1
ATOM 874 C CA . ALA A 1 112 ? 13.859 17.688 0.302 1 92.06 112 ALA A CA 1
ATOM 875 C C . ALA A 1 112 ? 13.195 16.719 1.27 1 92.06 112 ALA A C 1
ATOM 877 O O . ALA A 1 112 ? 12.703 15.656 0.859 1 92.06 112 ALA A O 1
ATOM 878 N N . GLN A 1 113 ? 13.102 17.094 2.537 1 95.94 113 GLN A N 1
ATOM 879 C CA . GLN A 1 113 ? 12.5 16.25 3.566 1 95.94 113 GLN A CA 1
ATOM 880 C C . GLN A 1 113 ? 11 16.531 3.695 1 95.94 113 GLN A C 1
ATOM 882 O O . GLN A 1 113 ? 10.297 15.812 4.418 1 95.94 113 GLN A O 1
ATOM 887 N N . THR A 1 114 ? 10.578 17.516 3.041 1 95 114 THR A N 1
ATOM 888 C CA . THR A 1 114 ? 9.156 17.859 3.027 1 95 114 THR A CA 1
ATOM 889 C C . THR A 1 114 ? 8.469 17.234 1.812 1 95 114 THR A C 1
ATOM 891 O O . THR A 1 114 ? 8.891 17.453 0.675 1 95 114 THR A O 1
ATOM 894 N N . PRO A 1 115 ? 7.398 16.453 2.074 1 95.25 115 PRO A N 1
ATOM 895 C CA . PRO A 1 115 ? 6.707 15.898 0.912 1 95.25 115 PRO A CA 1
ATOM 896 C C . PRO A 1 115 ? 6.227 16.969 -0.062 1 95.25 115 PRO A C 1
ATOM 898 O O . PRO A 1 115 ? 5.578 17.938 0.349 1 95.25 115 PRO A O 1
ATOM 901 N N . ILE A 1 116 ? 6.461 16.734 -1.283 1 87.25 116 ILE A N 1
ATOM 902 C CA . ILE A 1 116 ? 6.156 17.734 -2.299 1 87.25 116 ILE A CA 1
ATOM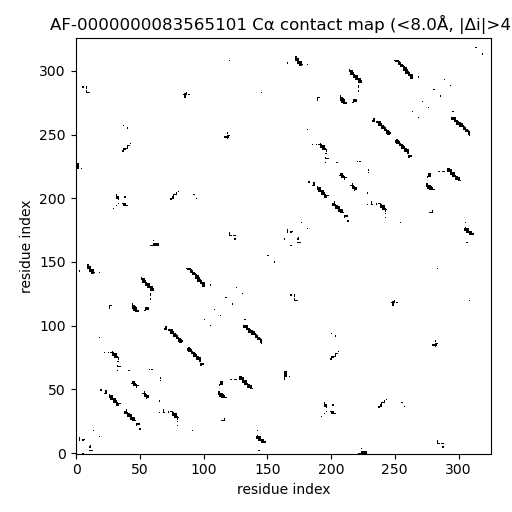 903 C C . ILE A 1 116 ? 4.793 17.438 -2.922 1 87.25 116 ILE A C 1
ATOM 905 O O . ILE A 1 116 ? 4.031 18.359 -3.227 1 87.25 116 ILE A O 1
ATOM 909 N N . TRP A 1 117 ? 4.539 16.188 -3.047 1 87.56 117 TRP A N 1
ATOM 910 C CA . TRP A 1 117 ? 3.238 15.82 -3.592 1 87.56 117 TRP A CA 1
ATOM 911 C C . TRP A 1 117 ? 2.217 15.625 -2.475 1 87.56 117 TRP A C 1
ATOM 913 O O . TRP A 1 117 ? 2.42 14.805 -1.576 1 87.56 117 TRP A O 1
ATOM 923 N N . ARG A 1 118 ? 1.141 16.375 -2.549 1 87.25 118 ARG A N 1
ATOM 924 C CA . ARG A 1 118 ? 0.056 16.219 -1.584 1 87.25 118 ARG A CA 1
ATOM 925 C C . ARG A 1 118 ? -1.292 16.547 -2.219 1 87.25 118 ARG A C 1
ATOM 927 O O . ARG A 1 118 ? -1.404 17.484 -3 1 87.25 118 ARG A O 1
ATOM 934 N N . PRO A 1 119 ? -2.23 15.812 -1.775 1 88.75 119 PRO A N 1
ATOM 935 C CA . PRO A 1 119 ? -3.57 16.234 -2.197 1 88.75 119 PRO A CA 1
ATOM 936 C C . PRO A 1 119 ? -3.889 17.672 -1.819 1 88.75 119 PRO A C 1
ATOM 938 O O . PRO A 1 119 ? -3.541 18.125 -0.722 1 88.75 119 PRO A O 1
ATOM 941 N N . GLU A 1 120 ? -4.527 18.344 -2.682 1 87.75 120 GLU A N 1
ATOM 942 C CA . GLU A 1 120 ? -4.828 19.75 -2.467 1 87.75 120 GLU A CA 1
ATOM 943 C C . GLU A 1 120 ? -5.629 19.953 -1.187 1 87.75 120 GLU A C 1
ATOM 945 O O . GLU A 1 120 ? -5.383 20.906 -0.437 1 87.75 120 GLU A O 1
ATOM 950 N N . LEU A 1 121 ? -6.551 19.125 -0.982 1 85.75 121 LEU A N 1
ATOM 951 C CA . LEU A 1 121 ? -7.402 19.297 0.189 1 85.75 121 LEU A CA 1
ATOM 952 C C . LEU A 1 121 ? -6.586 19.188 1.475 1 85.75 121 LEU A C 1
ATOM 954 O O . LEU A 1 121 ? -6.879 19.875 2.457 1 85.75 121 LEU A O 1
ATOM 958 N N . LEU A 1 122 ? -5.621 18.312 1.457 1 86.12 122 LEU A N 1
ATOM 959 C CA . LEU A 1 122 ? -4.781 18.172 2.643 1 86.12 122 LEU A CA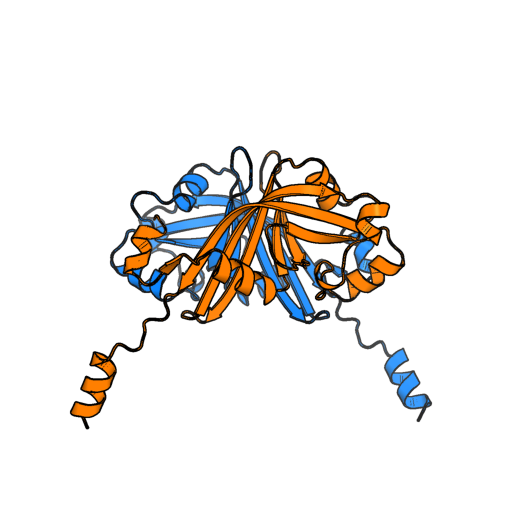 1
ATOM 960 C C . LEU A 1 122 ? -3.889 19.391 2.818 1 86.12 122 LEU A C 1
ATOM 962 O O . LEU A 1 122 ? -3.598 19.797 3.945 1 86.12 122 LEU A O 1
ATOM 966 N N . GLU A 1 123 ? -3.447 19.906 1.741 1 87.12 123 GLU A N 1
ATOM 967 C CA . GLU A 1 123 ? -2.684 21.156 1.797 1 87.12 123 GLU A CA 1
ATOM 968 C C . GLU A 1 123 ? -3.518 22.281 2.389 1 87.12 123 GLU A C 1
ATOM 970 O O . GLU A 1 123 ? -3.051 23.016 3.264 1 87.12 123 GLU A O 1
ATOM 975 N N . THR A 1 124 ? -4.715 22.438 1.933 1 87.25 124 THR A N 1
ATOM 976 C CA . THR A 1 124 ? -5.621 23.469 2.432 1 87.25 124 THR A CA 1
ATOM 977 C C . THR A 1 124 ? -5.926 23.25 3.91 1 87.25 124 THR A C 1
ATOM 979 O O . THR A 1 124 ? -5.867 24.188 4.707 1 87.25 124 THR A O 1
ATOM 982 N N . ALA A 1 125 ? -6.199 22 4.25 1 87.31 125 ALA A N 1
ATOM 983 C CA . ALA A 1 125 ? -6.512 21.656 5.637 1 87.31 125 ALA A CA 1
ATOM 984 C C . ALA A 1 125 ? -5.328 21.969 6.551 1 87.31 125 ALA A C 1
ATOM 986 O O . ALA A 1 125 ? -5.512 22.375 7.703 1 87.31 125 ALA A O 1
ATOM 987 N N . SER A 1 126 ? -4.141 21.766 6.035 1 87.94 126 SER A N 1
ATOM 988 C CA . SER A 1 126 ? -2.936 21.953 6.836 1 87.94 126 SER A CA 1
ATOM 989 C C . SER A 1 126 ? -2.752 23.422 7.211 1 87.94 126 SER A C 1
ATOM 991 O O . SER A 1 126 ? -1.969 23.75 8.109 1 87.94 126 SER A O 1
ATOM 993 N N . GLU A 1 127 ? -3.43 24.344 6.543 1 86.81 127 GLU A N 1
ATOM 994 C CA . GLU A 1 127 ? -3.34 25.766 6.828 1 86.81 127 GLU A CA 1
ATOM 995 C C . GLU A 1 127 ? -4.105 26.125 8.102 1 86.81 127 GLU A C 1
ATOM 997 O O . GLU A 1 127 ? -3.803 27.125 8.75 1 86.81 127 GLU A O 1
ATOM 1002 N N . THR A 1 128 ? -5.066 25.328 8.445 1 85.56 128 THR A N 1
ATOM 1003 C CA . THR A 1 128 ? -5.938 25.688 9.562 1 85.56 128 THR A CA 1
ATOM 1004 C C . THR A 1 128 ? -5.875 24.641 10.664 1 85.56 128 THR A C 1
ATOM 1006 O O . THR A 1 128 ? -6.105 24.938 11.836 1 85.56 128 THR A O 1
ATOM 1009 N N . GLU A 1 129 ? -5.535 23.422 10.266 1 87 129 GLU A N 1
ATOM 1010 C CA . GLU A 1 129 ? -5.543 22.328 11.234 1 87 129 GLU A CA 1
ATOM 1011 C C . GLU A 1 129 ? -4.137 22.047 11.766 1 87 129 GLU A C 1
ATOM 1013 O O . GLU A 1 129 ? -3.146 22.469 11.164 1 87 129 GLU A O 1
ATOM 1018 N N . GLN A 1 130 ? -4.137 21.344 12.797 1 89.81 130 GLN A N 1
ATOM 1019 C CA . GLN A 1 130 ? -2.848 20.938 13.344 1 89.81 130 GLN A CA 1
ATOM 1020 C C . GLN A 1 130 ? -2.156 19.922 12.438 1 89.81 130 GLN A C 1
ATOM 1022 O O . GLN A 1 130 ? -2.809 19.047 11.859 1 89.81 130 GLN A O 1
ATOM 1027 N N . THR A 1 131 ? -0.864 20.141 12.32 1 93.06 131 THR A N 1
ATOM 1028 C CA . THR A 1 131 ? -0.068 19.172 11.57 1 93.06 131 THR A CA 1
ATOM 1029 C C . THR A 1 131 ? 1.016 18.562 12.453 1 93.06 131 THR A C 1
ATOM 1031 O O . THR A 1 131 ? 1.444 19.172 13.438 1 93.06 131 THR A O 1
ATOM 1034 N N . ARG A 1 132 ? 1.365 17.375 12.195 1 95.25 132 ARG A N 1
ATOM 1035 C CA . ARG A 1 132 ? 2.482 16.656 12.805 1 95.25 132 ARG A CA 1
ATOM 1036 C C . ARG A 1 132 ? 3.416 16.078 11.742 1 95.25 132 ARG A C 1
ATOM 1038 O O . ARG A 1 132 ? 2.973 15.719 10.648 1 95.25 132 ARG A O 1
ATOM 1045 N N . VAL A 1 133 ? 4.676 16.062 12.117 1 97.19 133 VAL A N 1
ATOM 1046 C CA . VAL A 1 133 ? 5.648 15.445 11.227 1 97.19 133 VAL A CA 1
ATOM 1047 C C . VAL A 1 133 ? 6.234 14.203 11.891 1 97.19 133 VAL A C 1
ATOM 1049 O O . VAL A 1 133 ? 6.594 14.227 13.07 1 97.19 133 VAL A O 1
ATOM 1052 N N . TYR A 1 134 ? 6.277 13.141 11.18 1 98.19 134 TYR A N 1
ATOM 1053 C CA . TYR A 1 134 ? 6.867 11.891 11.648 1 98.19 134 TYR A CA 1
ATOM 1054 C C . TYR A 1 134 ? 8.094 11.523 10.82 1 98.19 134 TYR A C 1
ATOM 1056 O O . TYR A 1 134 ? 8.148 11.805 9.617 1 98.19 134 TYR A O 1
ATOM 1064 N N . GLU A 1 135 ? 9 10.953 11.461 1 98.38 135 GLU A N 1
ATOM 1065 C CA . GLU A 1 135 ? 10.211 10.438 10.836 1 98.38 135 GLU A CA 1
ATOM 1066 C C . GLU A 1 135 ? 10.289 8.922 10.93 1 98.38 135 GLU A C 1
ATOM 1068 O O . GLU A 1 135 ? 10.188 8.359 12.023 1 98.38 135 GLU A O 1
ATOM 1073 N N . LEU A 1 136 ? 10.438 8.266 9.844 1 98.69 136 LEU A N 1
ATOM 1074 C CA . LEU A 1 136 ? 10.727 6.836 9.805 1 98.69 136 LEU A CA 1
ATOM 1075 C C . LEU A 1 136 ? 12.227 6.586 9.633 1 98.69 136 LEU A C 1
ATOM 1077 O O . LEU A 1 136 ? 12.805 6.941 8.602 1 98.69 136 LEU A O 1
ATOM 1081 N N . THR A 1 137 ? 12.828 6.031 10.586 1 98.62 137 THR A N 1
ATOM 1082 C CA . THR A 1 137 ? 14.195 5.527 10.445 1 98.62 137 THR A CA 1
ATOM 1083 C C . THR A 1 137 ? 14.188 4.074 9.984 1 98.62 137 THR A C 1
ATOM 1085 O O . THR A 1 137 ? 13.758 3.186 10.727 1 98.62 137 THR A O 1
ATOM 1088 N N . VAL A 1 138 ? 14.75 3.832 8.828 1 98.62 138 VAL A N 1
ATOM 1089 C CA . VAL A 1 138 ? 14.688 2.514 8.203 1 98.62 138 VAL A CA 1
ATOM 1090 C C . VAL A 1 138 ? 15.727 1.592 8.852 1 98.62 138 VAL A C 1
ATOM 1092 O O . VAL A 1 138 ? 16.906 1.913 8.883 1 98.62 138 VAL A O 1
ATOM 1095 N N . ASP A 1 139 ? 15.281 0.497 9.367 1 97.94 139 ASP A N 1
ATOM 1096 C CA . ASP A 1 139 ? 16.172 -0.548 9.859 1 97.94 139 ASP A CA 1
ATOM 1097 C C . ASP A 1 139 ? 16.594 -1.484 8.727 1 97.94 139 ASP A C 1
ATOM 1099 O O . ASP A 1 139 ? 17.75 -1.895 8.664 1 97.94 139 ASP A O 1
ATOM 1103 N N . GLU A 1 140 ? 15.625 -1.817 7.914 1 97.06 140 GLU A N 1
ATOM 1104 C CA . GLU A 1 140 ? 15.859 -2.699 6.773 1 97.06 140 GLU A CA 1
ATOM 1105 C C . GLU A 1 140 ? 14.961 -2.332 5.598 1 97.06 140 GLU A C 1
ATOM 1107 O O . GLU A 1 140 ? 13.852 -1.824 5.793 1 97.06 140 GLU A O 1
ATOM 1112 N N . TRP A 1 141 ? 15.469 -2.523 4.418 1 97.81 141 TRP A N 1
ATOM 1113 C CA . TRP A 1 141 ? 14.625 -2.393 3.234 1 97.81 141 TRP A CA 1
ATOM 1114 C C . TRP A 1 141 ? 15.023 -3.41 2.17 1 97.81 141 TRP A C 1
ATOM 1116 O O . TRP A 1 141 ? 16.141 -3.924 2.18 1 97.81 141 TRP A O 1
ATOM 1126 N N . THR A 1 142 ? 14.125 -3.84 1.402 1 96.81 142 THR A N 1
ATOM 1127 C CA . THR A 1 142 ? 14.305 -4.711 0.246 1 96.81 142 THR A CA 1
ATOM 1128 C C . THR A 1 142 ? 13.703 -4.078 -1.006 1 96.81 142 THR A C 1
ATOM 1130 O O . THR A 1 142 ? 12.555 -3.633 -0.992 1 96.81 142 THR A O 1
ATOM 1133 N N . GLY A 1 143 ? 14.461 -3.896 -2 1 96.94 143 GLY A N 1
ATOM 1134 C CA . GLY A 1 143 ? 14.023 -3.424 -3.305 1 96.94 143 GLY A CA 1
ATOM 1135 C C . GLY A 1 143 ? 14.062 -4.5 -4.371 1 96.94 143 GLY A C 1
ATOM 1136 O O . GLY A 1 143 ? 15.055 -5.211 -4.512 1 96.94 143 GLY A O 1
ATOM 1137 N N . ILE A 1 144 ? 12.969 -4.676 -5.086 1 95.25 144 ILE A N 1
ATOM 1138 C CA . ILE A 1 144 ? 12.914 -5.656 -6.168 1 95.25 144 ILE A CA 1
ATOM 1139 C C . ILE A 1 144 ? 12.383 -4.996 -7.438 1 95.25 144 ILE A C 1
ATOM 1141 O O . ILE A 1 144 ? 11.633 -4.023 -7.371 1 95.25 144 ILE A O 1
ATOM 1145 N N . ARG A 1 145 ? 12.836 -5.512 -8.555 1 94 145 ARG A N 1
ATOM 1146 C CA . ARG A 1 145 ? 12.383 -5.008 -9.844 1 94 145 ARG A CA 1
ATOM 1147 C C . ARG A 1 145 ? 12.406 -6.105 -10.898 1 94 145 ARG A C 1
ATOM 1149 O O . ARG A 1 145 ? 13.008 -7.164 -10.695 1 94 145 ARG A O 1
ATOM 1156 N N . HIS A 1 146 ? 11.633 -5.816 -11.992 1 88.31 146 HIS A N 1
ATOM 1157 C CA . HIS A 1 146 ? 11.781 -6.637 -13.188 1 88.31 146 HIS A CA 1
ATOM 1158 C C . HIS A 1 146 ? 13.172 -6.469 -13.797 1 88.31 146 HIS A C 1
ATOM 1160 O O . HIS A 1 146 ? 13.633 -5.344 -14.008 1 88.31 146 HIS A O 1
ATOM 1166 N N . ALA A 1 147 ? 13.727 -7.637 -14.039 1 76 147 ALA A N 1
ATOM 1167 C CA . ALA A 1 147 ? 15.055 -7.582 -14.641 1 76 147 ALA A CA 1
ATOM 1168 C C . ALA A 1 147 ? 14.992 -7.047 -16.062 1 76 147 ALA A C 1
ATOM 1170 O O . ALA A 1 147 ? 14.016 -7.293 -16.781 1 76 147 ALA A O 1
ATOM 1171 N N . ILE A 1 148 ? 15.648 -6 -16.406 1 63.28 148 ILE A N 1
ATOM 1172 C CA . ILE A 1 148 ? 15.766 -5.5 -17.781 1 63.28 148 ILE A CA 1
ATOM 1173 C C . ILE A 1 148 ? 16.641 -6.449 -18.594 1 63.28 148 ILE A C 1
ATOM 1175 O O . ILE A 1 148 ? 17.797 -6.691 -18.266 1 63.28 148 ILE A O 1
ATOM 1179 N N . ALA A 1 149 ? 15.984 -7.574 -19.016 1 58.44 149 ALA A N 1
ATOM 1180 C CA . ALA A 1 149 ? 16.828 -8.43 -19.844 1 58.44 149 ALA A CA 1
ATOM 1181 C C . ALA A 1 149 ? 17.641 -7.598 -20.828 1 58.44 149 ALA A C 1
ATOM 1183 O O . ALA A 1 149 ? 17.094 -6.762 -21.547 1 58.44 149 ALA A O 1
ATOM 1184 N N . PRO A 1 150 ? 18.906 -7.492 -20.625 1 51.59 150 PRO A N 1
ATOM 1185 C CA . PRO A 1 150 ? 19.625 -6.871 -21.75 1 51.59 150 PRO A CA 1
ATOM 1186 C C . PRO A 1 150 ? 19.25 -7.473 -23.094 1 51.59 150 PRO A C 1
ATOM 1188 O O . PRO A 1 150 ? 18.875 -8.648 -23.172 1 51.59 150 PRO A O 1
ATOM 1191 N N . PRO A 1 151 ? 18.766 -6.711 -24 1 48.12 151 PRO A N 1
ATOM 1192 C CA . PRO A 1 151 ? 18.578 -7.352 -25.297 1 48.12 151 PRO A CA 1
ATOM 1193 C C . PRO A 1 151 ? 19.641 -8.398 -25.594 1 48.12 151 PRO A C 1
ATOM 1195 O O . PRO A 1 151 ? 20.828 -8.164 -25.359 1 48.12 151 PRO A O 1
ATOM 1198 N N . THR A 1 152 ? 19.312 -9.508 -25.297 1 47.53 152 THR A N 1
ATOM 1199 C CA . THR A 1 152 ? 20.328 -10.492 -25.656 1 47.53 152 THR A CA 1
ATOM 1200 C C . THR A 1 152 ? 20.781 -10.297 -27.094 1 47.53 152 THR A C 1
ATOM 1202 O O . THR A 1 152 ? 20 -9.875 -27.953 1 47.53 152 THR A O 1
ATOM 1205 N N . PHE A 1 153 ? 22.062 -10.188 -27.219 1 48.53 153 PHE A N 1
ATOM 1206 C CA . PHE A 1 153 ? 22.656 -10.109 -28.562 1 48.53 153 PHE A CA 1
ATOM 1207 C C . PHE A 1 153 ? 22.062 -11.172 -29.469 1 48.53 153 PHE A C 1
ATOM 1209 O O . PHE A 1 153 ? 21.938 -10.945 -30.688 1 48.53 153 PHE A O 1
ATOM 1216 N N . ALA A 1 154 ? 21.688 -12.367 -29 1 48.81 154 ALA A N 1
ATOM 1217 C CA . ALA A 1 154 ? 21.219 -13.461 -29.844 1 48.81 154 ALA A CA 1
ATOM 1218 C C . ALA A 1 154 ? 19.859 -13.117 -30.469 1 48.81 154 ALA A C 1
ATOM 1220 O O . ALA A 1 154 ? 19.578 -13.508 -31.609 1 48.81 154 ALA A O 1
ATOM 1221 N N . GLN A 1 155 ? 19.047 -12.438 -29.797 1 47.16 155 GLN A N 1
ATOM 1222 C CA . GLN A 1 155 ? 17.766 -12.07 -30.422 1 47.16 155 GLN A CA 1
ATOM 1223 C C . GLN A 1 155 ? 17.969 -11.008 -31.484 1 47.16 155 GLN A C 1
ATOM 1225 O O . GLN A 1 155 ? 17.109 -10.828 -32.375 1 47.16 155 GLN A O 1
ATOM 1230 N N . ARG A 1 156 ? 18.938 -10.172 -31.297 1 47.09 156 ARG A N 1
ATOM 1231 C CA . ARG A 1 156 ? 19.328 -9.211 -32.344 1 47.09 156 ARG A CA 1
ATOM 1232 C C . ARG A 1 156 ? 19.859 -9.93 -33.562 1 47.09 156 ARG A C 1
ATOM 1234 O O . ARG A 1 156 ? 19.562 -9.539 -34.688 1 47.09 156 ARG A O 1
ATOM 1241 N N . SER A 1 157 ? 20.781 -10.82 -33.219 1 50.34 157 SER A N 1
ATOM 1242 C CA . SER A 1 157 ? 21.484 -11.508 -34.312 1 50.34 157 SER A CA 1
ATOM 1243 C C . SER A 1 157 ? 20.531 -12.406 -35.094 1 50.34 157 SER A C 1
ATOM 1245 O O . SER A 1 157 ? 20.641 -12.516 -36.312 1 50.34 157 SER A O 1
ATOM 1247 N N . SER A 1 158 ? 19.516 -13.086 -34.438 1 50.38 158 SER A N 1
ATOM 1248 C CA . SER A 1 158 ? 18.625 -13.984 -35.156 1 50.38 158 SER A CA 1
ATOM 1249 C C . SER A 1 158 ? 17.656 -13.211 -36.062 1 50.38 158 SER A C 1
ATOM 1251 O O . SER A 1 158 ? 17.094 -13.766 -37 1 50.38 158 SER A O 1
ATOM 1253 N N . ARG A 1 159 ? 17.266 -12.008 -35.656 1 47.75 159 ARG A N 1
ATOM 1254 C CA . ARG A 1 159 ? 16.453 -11.18 -36.562 1 47.75 159 ARG A CA 1
ATOM 1255 C C . ARG A 1 159 ? 17.266 -10.727 -37.75 1 47.75 159 ARG A C 1
ATOM 1257 O O . ARG A 1 159 ? 16.734 -10.633 -38.875 1 47.75 159 ARG A O 1
ATOM 1264 N N . ASP A 1 160 ? 18.453 -10.406 -37.438 1 50.75 160 ASP A N 1
ATOM 1265 C CA . ASP A 1 160 ? 19.297 -9.977 -38.531 1 50.75 160 ASP A CA 1
ATOM 1266 C C . ASP A 1 160 ? 19.547 -11.125 -39.531 1 50.75 160 ASP A C 1
ATOM 1268 O O . ASP A 1 160 ? 19.672 -10.906 -40.719 1 50.75 160 ASP A O 1
ATOM 1272 N N . GLN A 1 161 ? 19.562 -12.414 -39 1 48.38 161 GLN A N 1
ATOM 1273 C CA . GLN A 1 161 ? 19.875 -13.508 -39.938 1 48.38 161 GLN A CA 1
ATOM 1274 C C . GLN A 1 161 ? 18.641 -13.969 -40.688 1 48.38 161 GLN A C 1
ATOM 1276 O O . GLN A 1 161 ? 18.734 -14.633 -41.719 1 48.38 161 GLN A O 1
ATOM 1281 N N . SER A 1 162 ? 17.391 -13.727 -40.031 1 47.09 162 SER A N 1
ATOM 1282 C CA . SER A 1 162 ? 16.219 -14.195 -40.781 1 47.09 162 SER A CA 1
ATOM 1283 C C . SER A 1 162 ? 15.852 -13.219 -41.906 1 47.09 162 SER A C 1
ATOM 1285 O O . SER A 1 162 ? 14.898 -13.461 -42.625 1 47.09 162 SER A O 1
ATOM 1287 N N . GLU A 1 163 ? 16.438 -11.984 -41.812 1 36.84 163 GLU A N 1
ATOM 1288 C CA . GLU A 1 163 ? 16.266 -11.266 -43.062 1 36.84 163 GLU A CA 1
ATOM 1289 C C . GLU A 1 163 ? 17.328 -11.664 -44.062 1 36.84 163 GLU A C 1
ATOM 1291 O O . GLU A 1 163 ? 18.5 -11.852 -43.719 1 36.84 163 GLU A O 1
ATOM 1296 N N . MET B 1 1 ? -7.926 12.953 12.062 1 59.19 1 MET B N 1
ATOM 1297 C CA . MET B 1 1 ? -9.188 13.539 11.633 1 59.19 1 MET B CA 1
ATOM 1298 C C . MET B 1 1 ? -10.078 12.484 10.984 1 59.19 1 MET B C 1
ATOM 1300 O O . MET B 1 1 ? -9.586 11.562 10.328 1 59.19 1 MET B O 1
ATOM 1304 N N . THR B 1 2 ? -11.328 12.633 11.461 1 65.88 2 THR B N 1
ATOM 1305 C CA . THR B 1 2 ? -12.273 11.695 10.867 1 65.88 2 THR B CA 1
ATOM 1306 C C . THR B 1 2 ? -12.562 12.07 9.414 1 65.88 2 THR B C 1
ATOM 1308 O O . THR B 1 2 ? -12.266 13.188 8.984 1 65.88 2 THR B O 1
ATOM 1311 N N . ILE B 1 3 ? -12.984 11.18 8.664 1 66.56 3 ILE B N 1
ATOM 1312 C CA . ILE B 1 3 ? -13.414 11.43 7.289 1 66.56 3 ILE B CA 1
ATOM 1313 C C . ILE B 1 3 ? -14.445 12.547 7.27 1 66.56 3 ILE B C 1
ATOM 1315 O O . ILE B 1 3 ? -14.438 13.398 6.375 1 66.56 3 ILE B O 1
ATOM 1319 N N . ASP B 1 4 ? -15.133 12.641 8.336 1 66.31 4 ASP B N 1
ATOM 1320 C CA . ASP B 1 4 ? -16.188 13.648 8.414 1 66.31 4 ASP B CA 1
ATOM 1321 C C . ASP B 1 4 ? -15.602 15.047 8.531 1 66.31 4 ASP B C 1
ATOM 1323 O O . ASP B 1 4 ? -16.109 15.992 7.926 1 66.31 4 ASP B O 1
ATOM 1327 N N . GLU B 1 5 ? -14.594 15.195 9.258 1 72.62 5 GLU B N 1
ATOM 1328 C CA . GLU B 1 5 ? -13.961 16.5 9.422 1 72.62 5 GLU B CA 1
ATOM 1329 C C . GLU B 1 5 ? -13.32 16.969 8.125 1 72.62 5 GLU B C 1
ATOM 1331 O O . GLU B 1 5 ? -13.328 18.172 7.82 1 72.62 5 GLU B O 1
ATOM 1336 N N . LEU B 1 6 ? -12.977 15.984 7.289 1 76.31 6 LEU B N 1
ATOM 1337 C CA . LEU B 1 6 ? -12.266 16.328 6.062 1 76.31 6 LEU B CA 1
ATOM 1338 C C . LEU B 1 6 ? -13.242 16.594 4.922 1 76.31 6 LEU B C 1
ATOM 1340 O O . LEU B 1 6 ? -12.844 17.062 3.852 1 76.31 6 LEU B O 1
ATOM 1344 N N . THR B 1 7 ? -14.492 16.359 5.199 1 77.69 7 THR B N 1
ATOM 1345 C CA . THR B 1 7 ? -15.516 16.672 4.203 1 77.69 7 THR B CA 1
ATOM 1346 C C . THR B 1 7 ? -15.531 18.172 3.9 1 77.69 7 THR B C 1
ATOM 1348 O O . THR B 1 7 ? -15.734 18.578 2.754 1 77.69 7 THR B O 1
ATOM 1351 N N . GLU B 1 8 ? -15.242 18.938 4.938 1 79.81 8 GLU B N 1
ATOM 1352 C CA . GLU B 1 8 ? -15.234 20.391 4.793 1 79.81 8 GLU B CA 1
ATOM 1353 C C . GLU B 1 8 ? -14.117 20.844 3.857 1 79.81 8 GLU B C 1
ATOM 1355 O O . GLU B 1 8 ? -14.195 21.938 3.277 1 79.81 8 GLU B O 1
ATOM 1360 N N . TYR B 1 9 ? -13.18 20 3.721 1 82.88 9 TYR B N 1
ATOM 1361 C CA . TYR B 1 9 ? -12.039 20.375 2.893 1 82.88 9 TYR B CA 1
ATOM 1362 C C . TYR B 1 9 ? -12.133 19.734 1.515 1 82.88 9 TYR B C 1
ATOM 1364 O O . TYR B 1 9 ? -11.266 19.938 0.663 1 82.88 9 TYR B O 1
ATOM 1372 N N . GLY B 1 10 ? -13.148 18.875 1.249 1 86.12 10 GLY B N 1
ATOM 1373 C CA . GLY B 1 10 ? -13.359 18.344 -0.082 1 86.12 10 GLY B CA 1
ATOM 1374 C C . GLY B 1 10 ? -13.133 16.844 -0.157 1 86.12 10 GLY B C 1
ATOM 1375 O O . GLY B 1 10 ? -12.914 16.297 -1.241 1 86.12 10 GLY B O 1
ATOM 1376 N N . MET B 1 11 ? -13.031 16.219 0.941 1 88.69 11 MET B N 1
ATOM 1377 C CA . MET B 1 11 ? -12.977 14.758 0.951 1 88.69 11 MET B CA 1
ATOM 1378 C C . MET B 1 11 ? -14.375 14.164 1.06 1 88.69 11 MET B C 1
ATOM 1380 O O . MET B 1 11 ? -15.211 14.664 1.812 1 88.69 11 MET B O 1
ATOM 1384 N N . GLU B 1 12 ? -14.609 13.141 0.322 1 92.06 12 GLU B N 1
ATOM 1385 C CA . GLU B 1 12 ? -15.922 12.5 0.34 1 92.06 12 GLU B CA 1
ATOM 1386 C C . GLU B 1 12 ? -15.797 10.992 0.539 1 92.06 12 GLU B C 1
ATOM 1388 O O . GLU B 1 12 ? -14.883 10.359 -0.001 1 92.06 12 GLU B O 1
ATOM 1393 N N . ARG B 1 13 ? -16.719 10.508 1.259 1 94.12 13 ARG B N 1
ATOM 1394 C CA . ARG B 1 13 ? -16.859 9.062 1.357 1 94.12 13 ARG B CA 1
ATOM 1395 C C . ARG B 1 13 ? -17.578 8.492 0.137 1 94.12 13 ARG B C 1
ATOM 1397 O O . ARG B 1 13 ? -18.594 9.055 -0.312 1 94.12 13 ARG B O 1
ATOM 1404 N N . MET B 1 14 ? -17.078 7.504 -0.342 1 95.81 14 MET B N 1
ATOM 1405 C CA . MET B 1 14 ? -17.719 6.848 -1.477 1 95.81 14 MET B CA 1
ATOM 1406 C C . MET B 1 14 ? -18.812 5.883 -1.005 1 95.81 14 MET B C 1
ATOM 1408 O O . MET B 1 14 ? -18.641 5.195 0.002 1 95.81 14 MET B O 1
ATOM 1412 N N . ALA B 1 15 ? -19.875 5.863 -1.76 1 96.75 15 ALA B N 1
ATOM 1413 C CA . ALA B 1 15 ? -20.906 4.848 -1.52 1 96.75 15 ALA B CA 1
ATOM 1414 C C . ALA B 1 15 ? -20.422 3.469 -1.966 1 96.75 15 ALA B C 1
ATOM 1416 O O . ALA B 1 15 ? -19.453 3.357 -2.729 1 96.75 15 ALA B O 1
ATOM 1417 N N . ASP B 1 16 ? -21.125 2.439 -1.514 1 97.38 16 ASP B N 1
ATOM 1418 C CA . ASP B 1 16 ? -20.75 1.065 -1.824 1 97.38 16 ASP B CA 1
ATOM 1419 C C . ASP B 1 16 ? -20.672 0.844 -3.332 1 97.38 16 ASP B C 1
ATOM 1421 O O . ASP B 1 16 ? -19.734 0.202 -3.824 1 97.38 16 ASP B O 1
ATOM 1425 N N . GLU B 1 17 ? -21.609 1.427 -4.023 1 97.5 17 GLU B N 1
ATOM 1426 C CA . GLU B 1 17 ? -21.625 1.252 -5.473 1 97.5 17 GLU B CA 1
ATOM 1427 C C . GLU B 1 17 ? -20.422 1.91 -6.129 1 97.5 17 GLU B C 1
ATOM 1429 O O . GLU B 1 17 ? -19.891 1.397 -7.117 1 97.5 17 GLU B O 1
ATOM 1434 N N . GLU B 1 18 ? -20.016 3.057 -5.629 1 97 18 GLU B N 1
ATOM 1435 C CA . GLU B 1 18 ? -18.859 3.766 -6.148 1 97 18 GLU B CA 1
ATOM 1436 C C . GLU B 1 18 ? -17.562 3.006 -5.84 1 97 18 GLU B C 1
ATOM 1438 O O . GLU B 1 18 ? -16.641 2.98 -6.66 1 97 18 GLU B O 1
ATOM 1443 N N . ILE B 1 19 ? -17.562 2.412 -4.66 1 98.19 19 ILE B N 1
ATOM 1444 C CA . ILE B 1 19 ? -16.422 1.582 -4.273 1 98.19 19 ILE B CA 1
ATOM 1445 C C . ILE B 1 19 ? -16.297 0.401 -5.23 1 98.19 19 ILE B C 1
ATOM 1447 O O . ILE B 1 19 ? -15.211 0.123 -5.746 1 98.19 19 ILE B O 1
ATOM 1451 N N . GLU B 1 20 ? -17.406 -0.232 -5.516 1 98.12 20 GLU B N 1
ATOM 1452 C CA . GLU B 1 20 ? -17.406 -1.368 -6.434 1 98.12 20 GLU B CA 1
ATOM 1453 C C . GLU B 1 20 ? -16.922 -0.958 -7.82 1 98.12 20 GLU B C 1
ATOM 1455 O O . GLU B 1 20 ? -16.094 -1.654 -8.43 1 98.12 20 GLU B O 1
ATOM 1460 N N . GLN B 1 21 ? -17.422 0.163 -8.289 1 97.44 21 GLN B N 1
ATOM 1461 C CA . GLN B 1 21 ? -17.016 0.651 -9.602 1 97.44 21 GLN B CA 1
ATOM 1462 C C . GLN B 1 21 ? -15.531 0.971 -9.641 1 97.44 21 GLN B C 1
ATOM 1464 O O . GLN B 1 21 ? -14.844 0.652 -10.609 1 97.44 21 GLN B O 1
ATOM 1469 N N . PHE B 1 22 ? -15.07 1.587 -8.594 1 97.69 22 PHE B N 1
ATOM 1470 C CA . PHE B 1 22 ? -13.648 1.923 -8.508 1 97.69 22 PHE B CA 1
ATOM 1471 C C . PHE B 1 22 ? -12.797 0.663 -8.531 1 97.69 22 PHE B C 1
ATOM 1473 O O . PHE B 1 22 ? -11.828 0.579 -9.289 1 97.69 22 PHE B O 1
ATOM 1480 N N . LEU B 1 23 ? -13.156 -0.385 -7.742 1 98.06 23 LEU B N 1
ATOM 1481 C CA . LEU B 1 23 ? -12.398 -1.627 -7.668 1 98.06 23 LEU B CA 1
ATOM 1482 C C . LEU B 1 23 ? -12.375 -2.334 -9.016 1 98.06 23 LEU B C 1
ATOM 1484 O O . LEU B 1 23 ? -11.383 -2.979 -9.375 1 98.06 23 LEU B O 1
ATOM 1488 N N . LYS B 1 24 ? -13.438 -2.154 -9.773 1 96.94 24 LYS B N 1
ATOM 1489 C CA . LYS B 1 24 ? -13.508 -2.795 -11.086 1 96.94 24 LYS B CA 1
ATOM 1490 C C . LYS B 1 24 ? -12.547 -2.137 -12.07 1 96.94 24 LYS B C 1
ATOM 1492 O O . LYS B 1 24 ? -12.125 -2.764 -13.047 1 96.94 24 LYS B O 1
ATOM 1497 N N . THR B 1 25 ? -12.219 -0.891 -11.828 1 95.31 25 THR B N 1
ATOM 1498 C CA . THR B 1 25 ? -11.383 -0.16 -12.781 1 95.31 25 THR B CA 1
ATOM 1499 C C . THR B 1 25 ? -9.906 -0.292 -12.422 1 95.31 25 THR B C 1
ATOM 1501 O O . THR B 1 25 ? -9.039 0.141 -13.188 1 95.31 25 THR B O 1
ATOM 1504 N N . GLN B 1 26 ? -9.633 -0.815 -11.273 1 95.75 26 GLN B N 1
ATOM 1505 C CA . GLN B 1 26 ? -8.25 -1.002 -10.844 1 95.75 26 GLN B CA 1
ATOM 1506 C C . GLN B 1 26 ? -7.828 -2.461 -10.984 1 95.75 26 GLN B C 1
ATOM 1508 O O . GLN B 1 26 ? -8.664 -3.344 -11.164 1 95.75 26 GLN B O 1
ATOM 1513 N N . SER B 1 27 ? -6.484 -2.686 -10.922 1 95.19 27 SER B N 1
ATOM 1514 C CA . SER B 1 27 ? -5.988 -4.051 -11.086 1 95.19 27 SER B CA 1
ATOM 1515 C C . SER B 1 27 ? -4.961 -4.398 -10.016 1 95.19 27 SER B C 1
ATOM 1517 O O . SER B 1 27 ? -4.57 -5.559 -9.875 1 95.19 27 SER B O 1
ATOM 1519 N N . LEU B 1 28 ? -4.539 -3.379 -9.297 1 96.81 28 LEU B N 1
ATOM 1520 C CA . LEU B 1 28 ? -3.457 -3.551 -8.336 1 96.81 28 LEU B CA 1
ATOM 1521 C C . LEU B 1 28 ? -3.799 -2.883 -7.008 1 96.81 28 LEU B C 1
ATOM 1523 O O . LEU B 1 28 ? -4.41 -1.812 -6.988 1 96.81 28 LEU B O 1
ATOM 1527 N N . GLY B 1 29 ? -3.434 -3.451 -5.914 1 98.25 29 GLY B N 1
ATOM 1528 C CA . GLY B 1 29 ? -3.494 -2.902 -4.57 1 98.25 29 GLY B CA 1
ATOM 1529 C C . GLY B 1 29 ? -2.371 -3.389 -3.676 1 98.25 29 GLY B C 1
ATOM 1530 O O . GLY B 1 29 ? -1.378 -3.938 -4.16 1 98.25 29 GLY B O 1
ATOM 1531 N N . VAL B 1 30 ? -2.52 -3.139 -2.416 1 98.81 30 VAL B N 1
ATOM 1532 C CA . VAL B 1 30 ? -1.52 -3.557 -1.439 1 98.81 30 VAL B CA 1
ATOM 1533 C C . VAL B 1 30 ? -2.168 -4.453 -0.387 1 98.81 30 VAL B C 1
ATOM 1535 O O . VAL B 1 30 ? -3.049 -4.012 0.356 1 98.81 30 VAL B O 1
ATOM 1538 N N . LEU B 1 31 ? -1.715 -5.652 -0.348 1 98.81 31 LEU B N 1
ATOM 1539 C CA . LEU B 1 31 ? -2.139 -6.582 0.69 1 98.81 31 LEU B CA 1
ATOM 1540 C C . LEU B 1 31 ? -1.325 -6.383 1.965 1 98.81 31 LEU B C 1
ATOM 1542 O O . LEU B 1 31 ? -0.093 -6.359 1.922 1 98.81 31 LEU B O 1
ATOM 1546 N N . GLY B 1 32 ? -2.002 -6.117 3.023 1 98.56 32 GLY B N 1
ATOM 1547 C CA . GLY B 1 32 ? -1.375 -6.027 4.332 1 98.56 32 GLY B CA 1
ATOM 1548 C C . GLY B 1 32 ? -1.603 -7.258 5.188 1 98.56 32 GLY B C 1
ATOM 1549 O O . GLY B 1 32 ? -2.736 -7.555 5.57 1 98.56 32 GLY B O 1
ATOM 1550 N N . LEU B 1 33 ? -0.542 -7.957 5.547 1 97.81 33 LEU B N 1
ATOM 1551 C CA . LEU B 1 33 ? -0.603 -9.172 6.359 1 97.81 33 LEU B CA 1
ATOM 1552 C C . LEU B 1 33 ? -0.097 -8.906 7.773 1 97.81 33 LEU B C 1
ATOM 1554 O O . LEU B 1 33 ? 0.955 -8.289 7.953 1 97.81 33 LEU B O 1
ATOM 1558 N N . PRO B 1 34 ? -0.842 -9.367 8.727 1 95.75 34 PRO B N 1
ATOM 1559 C CA . PRO B 1 34 ? -0.366 -9.211 10.102 1 95.75 34 PRO B CA 1
ATOM 1560 C C . PRO B 1 34 ? 0.832 -10.102 10.422 1 95.75 34 PRO B C 1
ATOM 1562 O O . PRO B 1 34 ? 0.953 -11.195 9.875 1 95.75 34 PRO B O 1
ATOM 1565 N N . THR B 1 35 ? 1.699 -9.57 11.18 1 92.94 35 THR B N 1
ATOM 1566 C CA . THR B 1 35 ? 2.807 -10.289 11.797 1 92.94 35 THR B CA 1
ATOM 1567 C C . THR B 1 35 ? 2.869 -10.008 13.297 1 92.94 35 THR B C 1
ATOM 1569 O O . THR B 1 35 ? 2.023 -9.289 13.836 1 92.94 35 THR B O 1
ATOM 1572 N N . GLU B 1 36 ? 3.717 -10.695 14.078 1 84.69 36 GLU B N 1
ATOM 1573 C CA . GLU B 1 36 ? 3.896 -10.391 15.492 1 84.69 36 GLU B CA 1
ATOM 1574 C C . GLU B 1 36 ? 4.445 -8.984 15.695 1 84.69 36 GLU B C 1
ATOM 1576 O O . GLU B 1 36 ? 4.312 -8.406 16.781 1 84.69 36 GLU B O 1
ATOM 1581 N N . GLY B 1 37 ? 4.812 -8.289 14.672 1 83.94 37 GLY B N 1
ATOM 1582 C CA . GLY B 1 37 ? 5.418 -6.969 14.758 1 83.94 37 GLY B CA 1
ATOM 1583 C C . GLY B 1 37 ? 5 -6.043 13.641 1 83.94 37 GLY B C 1
ATOM 1584 O O . GLY B 1 37 ? 3.834 -5.645 13.555 1 83.94 37 GLY B O 1
ATOM 1585 N N . THR B 1 38 ? 5.785 -5.891 12.719 1 93.44 38 THR B N 1
ATOM 1586 C CA . THR B 1 38 ? 5.645 -4.957 11.609 1 93.44 38 THR B CA 1
ATOM 1587 C C . THR B 1 38 ? 4.793 -5.562 10.492 1 93.44 38 THR B C 1
ATOM 1589 O O . THR B 1 38 ? 5.07 -6.668 10.031 1 93.44 38 THR B O 1
ATOM 1592 N N . PRO B 1 39 ? 3.717 -4.863 10.102 1 96.62 39 PRO B N 1
ATOM 1593 C CA . PRO B 1 39 ? 2.904 -5.406 9.016 1 96.62 39 PRO B CA 1
ATOM 1594 C C . PRO B 1 39 ? 3.732 -5.754 7.777 1 96.62 39 PRO B C 1
ATOM 1596 O O . PRO B 1 39 ? 4.676 -5.035 7.441 1 96.62 39 PRO B O 1
ATOM 1599 N N . TYR B 1 40 ? 3.404 -6.871 7.172 1 97.06 40 TYR B N 1
ATOM 1600 C CA . TYR B 1 40 ? 3.996 -7.238 5.891 1 97.06 40 TYR B CA 1
ATOM 1601 C C . TYR B 1 40 ? 3.115 -6.781 4.734 1 97.06 40 TYR B C 1
ATOM 1603 O O . TYR B 1 40 ? 1.931 -7.117 4.676 1 97.06 40 TYR B O 1
ATOM 1611 N N . GLN B 1 41 ? 3.676 -5.957 3.818 1 98.38 41 GLN B N 1
ATOM 1612 C CA . GLN B 1 41 ? 2.914 -5.391 2.711 1 98.38 41 GLN B CA 1
ATOM 1613 C C . GLN B 1 41 ? 3.41 -5.93 1.371 1 98.38 41 GLN B C 1
ATOM 1615 O O . GLN B 1 41 ? 4.617 -6.043 1.149 1 98.38 41 GLN B O 1
ATOM 1620 N N . ILE B 1 42 ? 2.43 -6.168 0.473 1 96.62 42 ILE B N 1
ATOM 1621 C CA . ILE B 1 42 ? 2.781 -6.73 -0.827 1 96.62 42 ILE B CA 1
ATOM 1622 C C . ILE B 1 42 ? 1.887 -6.129 -1.908 1 96.62 42 ILE B C 1
ATOM 1624 O O . ILE B 1 42 ? 0.659 -6.211 -1.825 1 96.62 42 ILE B O 1
ATOM 1628 N N . PRO B 1 43 ? 2.482 -5.535 -2.908 1 97.19 43 PRO B N 1
ATOM 1629 C CA . PRO B 1 43 ? 1.628 -5.223 -4.055 1 97.19 43 PRO B CA 1
ATOM 1630 C C . PRO B 1 43 ? 1.062 -6.469 -4.73 1 97.19 43 PRO B C 1
ATOM 1632 O O . PRO B 1 43 ? 1.804 -7.418 -5 1 97.19 43 PRO B O 1
ATOM 1635 N N . MET B 1 44 ? -0.195 -6.453 -4.977 1 96.81 44 MET B N 1
ATOM 1636 C CA . MET B 1 44 ? -0.856 -7.621 -5.543 1 96.81 44 MET B CA 1
ATOM 1637 C C . MET B 1 44 ? -1.871 -7.215 -6.605 1 96.81 44 MET B C 1
ATOM 1639 O O . MET B 1 44 ? -2.662 -6.293 -6.391 1 96.81 44 MET B O 1
ATOM 1643 N N . SER B 1 45 ? -1.792 -7.918 -7.742 1 96.88 45 SER B N 1
ATOM 1644 C CA . SER B 1 45 ? -2.943 -7.879 -8.633 1 96.88 45 SER B CA 1
ATOM 1645 C C . SER B 1 45 ? -4.125 -8.641 -8.047 1 96.88 45 SER B C 1
ATOM 1647 O O . SER B 1 45 ? -3.943 -9.547 -7.234 1 96.88 45 SER B O 1
ATOM 1649 N N . TYR B 1 46 ? -5.297 -8.234 -8.516 1 98 46 TYR B N 1
ATOM 1650 C CA . TYR B 1 46 ? -6.465 -8.906 -7.957 1 98 46 TYR B CA 1
ATOM 1651 C C . TYR B 1 46 ? -7.566 -9.047 -9 1 98 46 TYR B C 1
ATOM 1653 O O . TYR B 1 46 ? -7.625 -8.266 -9.961 1 98 46 TYR B O 1
ATOM 1661 N N . GLY B 1 47 ? -8.328 -10.102 -8.844 1 98 47 GLY B N 1
ATOM 1662 C CA . GLY B 1 47 ? -9.578 -10.273 -9.578 1 98 47 GLY B CA 1
ATOM 1663 C C . GLY B 1 47 ? -10.797 -9.812 -8.797 1 98 47 GLY B C 1
ATOM 1664 O O . GLY B 1 47 ? -10.867 -10.008 -7.582 1 98 47 GLY B O 1
ATOM 1665 N N . TYR B 1 48 ? -11.695 -9.234 -9.477 1 98.06 48 TYR B N 1
ATOM 1666 C CA . TYR B 1 48 ? -12.891 -8.695 -8.844 1 98.06 48 TYR B CA 1
ATOM 1667 C C . TYR B 1 48 ? -14.062 -8.672 -9.828 1 98.06 48 TYR B C 1
ATOM 1669 O O . TYR B 1 48 ? -13.953 -8.117 -10.922 1 98.06 48 TYR B O 1
ATOM 1677 N N . ASP B 1 49 ? -15.117 -9.266 -9.484 1 92.75 49 ASP B N 1
ATOM 1678 C CA . ASP B 1 49 ? -16.266 -9.305 -10.375 1 92.75 49 ASP B CA 1
ATOM 1679 C C . ASP B 1 49 ? -17.484 -8.633 -9.742 1 92.75 49 ASP B C 1
ATOM 1681 O O . ASP B 1 49 ? -18.625 -8.852 -10.164 1 92.75 49 ASP B O 1
ATOM 1685 N N . GLY B 1 50 ? -17.25 -7.871 -8.695 1 91.75 50 GLY B N 1
ATOM 1686 C CA . GLY B 1 50 ? -18.328 -7.242 -7.953 1 91.75 50 GLY B CA 1
ATOM 1687 C C . GLY B 1 50 ? -18.625 -7.926 -6.629 1 91.75 50 GLY B C 1
ATOM 1688 O O . GLY B 1 50 ? -18.125 -9.023 -6.371 1 91.75 50 GLY B O 1
ATOM 1689 N N . GLY B 1 51 ? -19.25 -7.23 -5.715 1 93.56 51 GLY B N 1
ATOM 1690 C CA . GLY B 1 51 ? -19.609 -7.809 -4.426 1 93.56 51 GLY B CA 1
ATOM 1691 C C . GLY B 1 51 ? -18.531 -7.59 -3.371 1 93.56 51 GLY B C 1
ATOM 1692 O O . GLY B 1 51 ? -17.906 -6.531 -3.32 1 93.56 51 GLY B O 1
ATOM 1693 N N . SER B 1 52 ? -18.375 -8.625 -2.508 1 95.19 52 SER B N 1
ATOM 1694 C CA . SER B 1 52 ? -17.547 -8.391 -1.329 1 95.19 52 SER B CA 1
ATOM 1695 C C . SER B 1 52 ? -16.328 -9.305 -1.32 1 95.19 52 SER B C 1
ATOM 1697 O O . SER B 1 52 ? -15.75 -9.562 -0.263 1 95.19 52 SER B O 1
ATOM 1699 N N . THR B 1 53 ? -15.977 -9.867 -2.562 1 98 53 THR B N 1
ATOM 1700 C CA . THR B 1 53 ? -14.844 -10.781 -2.57 1 98 53 THR B CA 1
ATOM 1701 C C . THR B 1 53 ? -13.805 -10.344 -3.598 1 98 53 THR B C 1
ATOM 1703 O O . THR B 1 53 ? -14.156 -9.898 -4.691 1 98 53 THR B O 1
ATOM 1706 N N . LEU B 1 54 ? -12.625 -10.469 -3.252 1 98.62 54 LEU B N 1
ATOM 1707 C CA . LEU B 1 54 ? -11.484 -10.273 -4.137 1 98.62 54 LEU B CA 1
ATOM 1708 C C . LEU B 1 54 ? -10.633 -11.539 -4.207 1 98.62 54 LEU B C 1
ATOM 1710 O O . LEU B 1 54 ? -10.594 -12.328 -3.256 1 98.62 54 LEU B O 1
ATOM 1714 N N . TYR B 1 55 ? -9.875 -11.703 -5.305 1 98.5 55 TYR B N 1
ATOM 1715 C CA . TYR B 1 55 ? -9.102 -12.922 -5.523 1 98.5 55 TYR B CA 1
ATOM 1716 C C . TYR B 1 55 ? -7.656 -12.594 -5.863 1 98.5 55 TYR B C 1
ATOM 1718 O O . TYR B 1 55 ? -7.383 -11.664 -6.621 1 98.5 55 TYR B O 1
ATOM 1726 N N . PHE B 1 56 ? -6.781 -13.359 -5.305 1 97.81 56 PHE B N 1
ATOM 1727 C CA . PHE B 1 56 ? -5.348 -13.211 -5.512 1 97.81 56 PHE B CA 1
ATOM 1728 C C . PHE B 1 56 ? -4.734 -14.523 -6 1 97.81 56 PHE B C 1
ATOM 1730 O O . PHE B 1 56 ? -5.055 -15.594 -5.488 1 97.81 56 PHE B O 1
ATOM 1737 N N . VAL B 1 57 ? -3.822 -14.414 -6.945 1 95.94 57 VAL B N 1
ATOM 1738 C CA . VAL B 1 57 ? -3.053 -15.57 -7.391 1 95.94 57 VAL B CA 1
ATOM 1739 C C . VAL B 1 57 ? -1.604 -15.438 -6.926 1 95.94 57 VAL B C 1
ATOM 1741 O O . VAL B 1 57 ? -0.93 -14.461 -7.25 1 95.94 57 VAL B O 1
ATOM 1744 N N . TYR B 1 58 ? -1.162 -16.406 -6.16 1 94.75 58 TYR B N 1
ATOM 1745 C CA . TYR B 1 58 ? 0.203 -16.453 -5.652 1 94.75 58 TYR B CA 1
ATOM 1746 C C . TYR B 1 58 ? 1.043 -17.438 -6.453 1 94.75 58 TYR B C 1
ATOM 1748 O O . TYR B 1 58 ? 0.627 -18.578 -6.68 1 94.75 58 TYR B O 1
ATOM 1756 N N . VAL B 1 59 ? 2.15 -16.984 -6.941 1 91.25 59 VAL B N 1
ATOM 1757 C CA . VAL B 1 59 ? 3.184 -17.953 -7.324 1 91.25 59 VAL B CA 1
ATOM 1758 C C . VAL B 1 59 ? 4.02 -18.328 -6.105 1 91.25 59 VAL B C 1
ATOM 1760 O O . VAL B 1 59 ? 4.633 -17.453 -5.473 1 91.25 59 VAL B O 1
ATOM 1763 N N . VAL B 1 60 ? 3.912 -19.594 -5.766 1 87.81 60 VAL B N 1
ATOM 1764 C CA . VAL B 1 60 ? 4.488 -20 -4.488 1 87.81 60 VAL B CA 1
ATOM 1765 C C . VAL B 1 60 ? 5.707 -20.891 -4.73 1 87.81 60 VAL B C 1
ATOM 1767 O O . VAL B 1 60 ? 5.637 -21.844 -5.508 1 87.81 60 VAL B O 1
ATOM 1770 N N . GLY B 1 61 ? 6.879 -20.422 -4.406 1 76.06 61 GLY B N 1
ATOM 1771 C CA . GLY B 1 61 ? 8.023 -21.312 -4.352 1 76.06 61 GLY B CA 1
ATOM 1772 C C . GLY B 1 61 ? 8.141 -22.062 -3.037 1 76.06 61 GLY B C 1
ATOM 1773 O O . GLY B 1 61 ? 7.172 -22.156 -2.285 1 76.06 61 GLY B O 1
ATOM 1774 N N . ALA B 1 62 ? 9.195 -22.719 -2.709 1 69.25 62 ALA B N 1
ATOM 1775 C CA . ALA B 1 62 ? 9.375 -23.562 -1.529 1 69.25 62 ALA B CA 1
ATOM 1776 C C . ALA B 1 62 ? 9.219 -22.75 -0.247 1 69.25 62 ALA B C 1
ATOM 1778 O O . ALA B 1 62 ? 8.711 -23.266 0.759 1 69.25 62 ALA B O 1
ATOM 1779 N N . GLU B 1 63 ? 9.547 -21.516 -0.181 1 76.56 63 GLU B N 1
ATOM 1780 C CA . GLU B 1 63 ? 9.516 -20.719 1.043 1 76.56 63 GLU B CA 1
ATOM 1781 C C . GLU B 1 63 ? 8.852 -19.359 0.804 1 76.56 63 GLU B C 1
ATOM 1783 O O . GLU B 1 63 ? 9.445 -18.312 1.058 1 76.56 63 GLU B O 1
ATOM 1788 N N . SER B 1 64 ? 7.609 -19.391 0.511 1 86 64 SER B N 1
ATOM 1789 C CA . SER B 1 64 ? 6.922 -18.141 0.261 1 86 64 SER B CA 1
ATOM 1790 C C . SER B 1 64 ? 6.438 -17.5 1.562 1 86 64 SER B C 1
ATOM 1792 O O . SER B 1 64 ? 5.531 -18.031 2.213 1 86 64 SER B O 1
ATOM 1794 N N . ARG B 1 65 ? 7.047 -16.484 1.984 1 89.06 65 ARG B N 1
ATOM 1795 C CA . ARG B 1 65 ? 6.648 -15.75 3.184 1 89.06 65 ARG B CA 1
ATOM 1796 C C . ARG B 1 65 ? 5.211 -15.258 3.07 1 89.06 65 ARG B C 1
ATOM 1798 O O . ARG B 1 65 ? 4.445 -15.328 4.035 1 89.06 65 ARG B O 1
ATOM 1805 N N . LYS B 1 66 ? 4.812 -14.711 1.882 1 92.19 66 LYS B N 1
ATOM 1806 C CA . LYS B 1 66 ? 3.449 -14.211 1.72 1 92.19 66 LYS B CA 1
ATOM 1807 C C . LYS B 1 66 ? 2.428 -15.328 1.902 1 92.19 66 LYS B C 1
ATOM 1809 O O . LYS B 1 66 ? 1.369 -15.117 2.498 1 92.19 66 LYS B O 1
ATOM 1814 N N . ALA B 1 67 ? 2.689 -16.531 1.399 1 94.19 67 ALA B N 1
ATOM 1815 C CA . ALA B 1 67 ? 1.763 -17.656 1.551 1 94.19 67 ALA B CA 1
ATOM 1816 C C . ALA B 1 67 ? 1.662 -18.094 3.01 1 94.19 67 ALA B C 1
ATOM 1818 O O . ALA B 1 67 ? 0.563 -18.312 3.525 1 94.19 67 ALA B O 1
ATOM 1819 N N . THR B 1 68 ? 2.814 -18.219 3.643 1 94.44 68 THR B N 1
ATOM 1820 C CA . THR B 1 68 ? 2.852 -18.641 5.043 1 94.44 68 THR B CA 1
ATOM 1821 C C . THR B 1 68 ? 2.07 -17.656 5.914 1 94.44 68 THR B C 1
ATOM 1823 O O . THR B 1 68 ? 1.256 -18.062 6.742 1 94.44 68 THR B O 1
ATOM 1826 N N . LEU B 1 69 ? 2.289 -16.391 5.699 1 94.94 69 LEU B N 1
ATOM 1827 C CA . LEU B 1 69 ? 1.599 -15.375 6.477 1 94.94 69 LEU B CA 1
ATOM 1828 C C . LEU B 1 69 ? 0.106 -15.367 6.16 1 94.94 69 LEU B C 1
ATOM 1830 O O . LEU B 1 69 ? -0.72 -15.195 7.059 1 94.94 69 LEU B O 1
ATOM 1834 N N . SER B 1 70 ? -0.229 -15.508 4.898 1 96.38 70 SER B N 1
ATOM 1835 C CA . SER B 1 70 ? -1.631 -15.523 4.496 1 96.38 70 SER B CA 1
ATOM 1836 C C . SER B 1 70 ? -2.377 -16.688 5.137 1 96.38 70 SER B C 1
ATOM 1838 O O . SER B 1 70 ? -3.508 -16.531 5.602 1 96.38 70 SER B O 1
ATOM 1840 N N . ASP B 1 71 ? -1.742 -17.859 5.199 1 96 71 ASP B N 1
ATOM 1841 C CA . ASP B 1 71 ? -2.365 -19.062 5.758 1 96 71 ASP B CA 1
ATOM 1842 C C . ASP B 1 71 ? -2.576 -18.922 7.266 1 96 71 ASP B C 1
ATOM 1844 O O . ASP B 1 71 ? -3.475 -19.547 7.832 1 96 71 ASP B O 1
ATOM 1848 N N . ARG B 1 72 ? -1.802 -18.109 7.859 1 94.62 72 ARG B N 1
ATOM 1849 C CA . ARG B 1 72 ? -1.868 -17.938 9.305 1 94.62 72 ARG B CA 1
ATOM 1850 C C . ARG B 1 72 ? -2.803 -16.797 9.68 1 94.62 72 ARG B C 1
ATOM 1852 O O . ARG B 1 72 ? -3.293 -16.734 10.812 1 94.62 72 ARG B O 1
ATOM 1859 N N . ALA B 1 73 ? -3.008 -15.883 8.75 1 94.81 73 ALA B N 1
ATOM 1860 C CA . ALA B 1 73 ? -3.756 -14.672 9.055 1 94.81 73 ALA B CA 1
ATOM 1861 C C . ALA B 1 73 ? -5.25 -14.961 9.172 1 94.81 73 ALA B C 1
ATOM 1863 O O . ALA B 1 73 ? -5.816 -15.68 8.344 1 94.81 73 ALA B O 1
ATOM 1864 N N . GLU B 1 74 ? -5.887 -14.43 10.141 1 90.31 74 GLU B N 1
ATOM 1865 C CA . GLU B 1 74 ? -7.34 -14.492 10.25 1 90.31 74 GLU B CA 1
ATOM 1866 C C . GLU B 1 74 ? -8 -13.383 9.438 1 90.31 74 GLU B C 1
ATOM 1868 O O . GLU B 1 74 ? -8.945 -13.633 8.688 1 90.31 74 GLU B O 1
ATOM 1873 N N . THR B 1 75 ? -7.469 -12.203 9.68 1 96.25 75 THR B N 1
ATOM 1874 C CA . THR B 1 75 ? -7.953 -11.016 8.977 1 96.25 75 THR B CA 1
ATOM 1875 C C . THR B 1 75 ? -6.797 -10.258 8.336 1 96.25 75 THR B C 1
ATOM 1877 O O . THR B 1 75 ? -5.684 -10.242 8.867 1 96.25 75 THR B O 1
ATOM 1880 N N . VAL B 1 76 ? -7.039 -9.711 7.199 1 98.38 76 VAL B N 1
ATOM 1881 C CA . VAL B 1 76 ? -6.035 -8.945 6.469 1 98.38 76 VAL B CA 1
ATOM 1882 C C . VAL B 1 76 ? -6.637 -7.629 5.988 1 98.38 76 VAL B C 1
ATOM 1884 O O . VAL B 1 76 ? -7.844 -7.41 6.113 1 98.38 76 VAL B O 1
ATOM 1887 N N . SER B 1 77 ? -5.859 -6.738 5.555 1 98.69 77 SER B N 1
ATOM 1888 C CA . SER B 1 77 ? -6.309 -5.512 4.902 1 98.69 77 SER B CA 1
ATOM 1889 C C . SER B 1 77 ? -5.852 -5.461 3.447 1 98.69 77 SER B C 1
ATOM 1891 O O . SER B 1 77 ? -4.867 -6.105 3.076 1 98.69 77 SER B O 1
ATOM 1893 N N . PHE B 1 78 ? -6.531 -4.852 2.664 1 98.88 78 PHE B N 1
ATOM 1894 C CA . PHE B 1 78 ? -6.207 -4.625 1.262 1 98.88 78 PHE B CA 1
ATOM 1895 C C . PHE B 1 78 ? -6.539 -3.193 0.855 1 98.88 78 PHE B C 1
ATOM 1897 O O . PHE B 1 78 ? -7.68 -2.746 1.011 1 98.88 78 PHE B O 1
ATOM 1904 N N . LEU B 1 79 ? -5.574 -2.457 0.373 1 98.94 79 LEU B N 1
ATOM 1905 C CA . LEU B 1 79 ? -5.707 -1.055 -0.005 1 98.94 79 LEU B CA 1
ATOM 1906 C C . LEU B 1 79 ? -5.555 -0.881 -1.513 1 98.94 79 LEU B C 1
ATOM 1908 O O . LEU B 1 79 ? -4.555 -1.313 -2.094 1 98.94 79 LEU B O 1
ATOM 1912 N N . VAL B 1 80 ? -6.555 -0.361 -2.146 1 98.69 80 VAL B N 1
ATOM 1913 C CA . VAL B 1 80 ? -6.488 0.054 -3.545 1 98.69 80 VAL B CA 1
ATOM 1914 C C . VAL B 1 80 ? -6.59 1.575 -3.637 1 98.69 80 VAL B C 1
ATOM 1916 O O . VAL B 1 80 ? -7.484 2.18 -3.039 1 98.69 80 VAL B O 1
ATOM 1919 N N . TYR B 1 81 ? -5.676 2.195 -4.352 1 97.56 81 TYR B N 1
ATOM 1920 C CA . TYR B 1 81 ? -5.762 3.645 -4.477 1 97.56 81 TYR B CA 1
ATOM 1921 C C . TYR B 1 81 ? -5.254 4.105 -5.84 1 97.56 81 TYR B C 1
ATOM 1923 O O . TYR B 1 81 ? -4.527 3.373 -6.516 1 97.56 81 TYR B O 1
ATOM 1931 N N . SER B 1 82 ? -5.688 5.184 -6.246 1 95.94 82 SER B N 1
ATOM 1932 C CA . SER B 1 82 ? -5.227 5.926 -7.418 1 95.94 82 SER B CA 1
ATOM 1933 C C . SER B 1 82 ? -5.016 7.398 -7.09 1 95.94 82 SER B C 1
ATOM 1935 O O . SER B 1 82 ? -5.859 8.031 -6.449 1 95.94 82 SER B O 1
ATOM 1937 N N . ALA B 1 83 ? -3.828 7.918 -7.383 1 93.38 83 ALA B N 1
ATOM 1938 C CA . ALA B 1 83 ? -3.484 9.32 -7.168 1 93.38 83 ALA B CA 1
ATOM 1939 C C . ALA B 1 83 ? -2.885 9.938 -8.43 1 93.38 83 ALA B C 1
ATOM 1941 O O . ALA B 1 83 ? -1.7 10.281 -8.453 1 93.38 83 ALA B O 1
ATOM 1942 N N . GLU B 1 84 ? -3.701 10.234 -9.344 1 89.25 84 GLU B N 1
ATOM 1943 C CA . GLU B 1 84 ? -3.244 10.711 -10.641 1 89.25 84 GLU B CA 1
ATOM 1944 C C . GLU B 1 84 ? -2.766 12.156 -10.562 1 89.25 84 GLU B C 1
ATOM 1946 O O . GLU B 1 84 ? -1.774 12.523 -11.195 1 89.25 84 GLU B O 1
ATOM 1951 N N . THR B 1 85 ? -3.521 13 -9.844 1 90.25 85 THR B N 1
ATOM 1952 C CA . THR B 1 85 ? -3.156 14.391 -9.594 1 90.25 85 THR B CA 1
ATOM 1953 C C . THR B 1 85 ? -3.484 14.789 -8.164 1 90.25 85 THR B C 1
ATOM 1955 O O . THR B 1 85 ? -4.074 14.008 -7.414 1 90.25 85 THR B O 1
ATOM 1958 N N . MET B 1 86 ? -3.146 15.906 -7.836 1 89.75 86 MET B N 1
ATOM 1959 C CA . MET B 1 86 ? -3.406 16.422 -6.496 1 89.75 86 MET B CA 1
ATOM 1960 C C . MET B 1 86 ? -4.898 16.656 -6.285 1 89.75 86 MET B C 1
ATOM 1962 O O . MET B 1 86 ? -5.355 16.797 -5.148 1 89.75 86 MET B O 1
ATOM 1966 N N . PHE B 1 87 ? -5.645 16.625 -7.426 1 89.62 87 PHE B N 1
ATOM 1967 C CA . PHE B 1 87 ? -7.078 16.891 -7.344 1 89.62 87 PHE B CA 1
ATOM 1968 C C . PHE B 1 87 ? -7.883 15.633 -7.621 1 89.62 87 PHE B C 1
ATOM 1970 O O . PHE B 1 87 ? -9.109 15.633 -7.5 1 89.62 87 PHE B O 1
ATOM 1977 N N . HIS B 1 88 ? -7.152 14.625 -8.055 1 91.56 88 HIS B N 1
ATOM 1978 C CA . HIS B 1 88 ? -7.844 13.398 -8.438 1 91.56 88 HIS B CA 1
ATOM 1979 C C . HIS B 1 88 ? -7.219 12.18 -7.762 1 91.56 88 HIS B C 1
ATOM 1981 O O . HIS B 1 88 ? -6.266 11.594 -8.281 1 91.56 88 HIS B O 1
ATOM 1987 N N . TRP B 1 89 ? -7.742 11.859 -6.691 1 93.31 89 TRP B N 1
ATOM 1988 C CA . TRP B 1 89 ? -7.277 10.695 -5.949 1 93.31 89 TRP B CA 1
ATOM 1989 C C . TRP B 1 89 ? -8.445 9.969 -5.293 1 93.31 89 TRP B C 1
ATOM 1991 O O . TRP B 1 89 ? -9.445 10.586 -4.934 1 93.31 89 TRP B O 1
ATOM 2001 N N . ARG B 1 90 ? -8.383 8.664 -5.195 1 95.94 90 ARG B N 1
ATOM 2002 C CA . ARG B 1 90 ? -9.328 7.766 -4.547 1 95.94 90 ARG B CA 1
ATOM 2003 C C . ARG B 1 90 ? -8.602 6.617 -3.854 1 95.94 90 ARG B C 1
ATOM 2005 O O . ARG B 1 90 ? -7.535 6.195 -4.297 1 95.94 90 ARG B O 1
ATOM 2012 N N . SER B 1 91 ? -9.203 6.195 -2.795 1 97.5 91 SER B N 1
ATOM 2013 C CA . SER B 1 91 ? -8.68 5.004 -2.133 1 97.5 91 SER B CA 1
ATOM 2014 C C . SER B 1 91 ? -9.805 4.176 -1.52 1 97.5 91 SER B C 1
ATOM 2016 O O . SER B 1 91 ? -10.844 4.719 -1.134 1 97.5 91 SER B O 1
ATOM 2018 N N . VAL B 1 92 ? -9.625 2.977 -1.465 1 98.44 92 VAL B N 1
ATOM 2019 C CA . VAL B 1 92 ? -10.492 2.027 -0.779 1 98.44 92 VAL B CA 1
ATOM 2020 C C . VAL B 1 92 ? -9.664 1.127 0.131 1 98.44 92 VAL B C 1
ATOM 2022 O O . VAL B 1 92 ? -8.734 0.458 -0.327 1 98.44 92 VAL B O 1
ATOM 2025 N N . LEU B 1 93 ? -9.977 1.161 1.4 1 98.56 93 LEU B N 1
ATOM 2026 C CA . LEU B 1 93 ? -9.398 0.229 2.359 1 98.56 93 LEU B CA 1
ATOM 2027 C C . LEU B 1 93 ? -10.414 -0.833 2.77 1 98.56 93 LEU B C 1
ATOM 2029 O O . LEU B 1 93 ? -11.484 -0.507 3.277 1 98.56 93 LEU B O 1
ATOM 2033 N N . ALA B 1 94 ? -10.062 -2.021 2.541 1 98.56 94 ALA B N 1
ATOM 2034 C CA . ALA B 1 94 ? -10.914 -3.15 2.908 1 98.56 94 ALA B CA 1
ATOM 2035 C C . ALA B 1 94 ? -10.242 -4.027 3.959 1 98.56 94 ALA B C 1
ATOM 2037 O O . ALA B 1 94 ? -9.016 -4.176 3.961 1 98.56 94 ALA B O 1
ATOM 2038 N N . THR B 1 95 ? -11.023 -4.605 4.828 1 98.38 95 THR B N 1
ATOM 2039 C CA . THR B 1 95 ? -10.586 -5.621 5.781 1 98.38 95 THR B CA 1
ATOM 2040 C C . THR B 1 95 ? -11.516 -6.832 5.742 1 98.38 95 THR B C 1
ATOM 2042 O O . THR B 1 95 ? -12.703 -6.695 5.453 1 98.38 95 THR B O 1
ATOM 2045 N N . GLY B 1 96 ? -10.883 -7.91 5.973 1 98.31 96 GLY B N 1
ATOM 2046 C CA . GLY B 1 96 ? -11.703 -9.117 5.949 1 98.31 96 GLY B CA 1
ATOM 2047 C C . GLY B 1 96 ? -10.898 -10.391 6.125 1 98.31 96 GLY B C 1
ATOM 2048 O O . GLY B 1 96 ? -9.727 -10.336 6.5 1 98.31 96 GLY B O 1
ATOM 2049 N N . SER B 1 97 ? -11.523 -11.531 5.875 1 98.12 97 SER B N 1
ATOM 2050 C CA . SER B 1 97 ? -10.914 -12.844 6.039 1 98.12 97 SER B CA 1
ATOM 2051 C C . SER B 1 97 ? -10.312 -13.344 4.73 1 98.12 97 SER B C 1
ATOM 2053 O O . SER B 1 97 ? -10.906 -13.172 3.664 1 98.12 97 SER B O 1
ATOM 2055 N N . LEU B 1 98 ? -9.141 -13.883 4.801 1 98.06 98 LEU B N 1
ATOM 2056 C CA . LEU B 1 98 ? -8.422 -14.453 3.664 1 98.06 98 LEU B CA 1
ATOM 2057 C C . LEU B 1 98 ? -8.375 -15.977 3.754 1 98.06 98 LEU B C 1
ATOM 2059 O O . LEU B 1 98 ? -8.016 -16.531 4.797 1 98.06 98 LEU B O 1
ATOM 2063 N N . ARG B 1 99 ? -8.703 -16.641 2.711 1 97.56 99 ARG B N 1
ATOM 2064 C CA . ARG B 1 99 ? -8.625 -18.094 2.734 1 97.56 99 ARG B CA 1
ATOM 2065 C C . ARG B 1 99 ? -8.094 -18.641 1.411 1 97.56 99 ARG B C 1
ATOM 2067 O O . ARG B 1 99 ? -8.422 -18.109 0.344 1 97.56 99 ARG B O 1
ATOM 2074 N N . ARG B 1 100 ? -7.41 -19.703 1.509 1 97.88 100 ARG B N 1
ATOM 2075 C CA . ARG B 1 100 ? -6.926 -20.406 0.323 1 97.88 100 ARG B CA 1
ATOM 2076 C C . ARG B 1 100 ? -8.031 -21.234 -0.304 1 97.88 100 ARG B C 1
ATOM 2078 O O . ARG B 1 100 ? -8.758 -21.953 0.398 1 97.88 100 ARG B O 1
ATOM 2085 N N . LEU B 1 101 ? -8.156 -21.156 -1.612 1 98 101 LEU B N 1
ATOM 2086 C CA . LEU B 1 101 ? -9.148 -21.984 -2.311 1 98 101 LEU B CA 1
ATOM 2087 C C . LEU B 1 101 ? -8.633 -23.391 -2.521 1 98 101 LEU B C 1
ATOM 2089 O O . LEU B 1 101 ? -7.445 -23.594 -2.797 1 98 101 LEU B O 1
ATOM 2093 N N . SER B 1 102 ? -9.555 -24.328 -2.451 1 97.88 102 SER B N 1
ATOM 2094 C CA . SER B 1 102 ? -9.234 -25.688 -2.852 1 97.88 102 SER B CA 1
ATOM 2095 C C . SER B 1 102 ? -9 -25.781 -4.355 1 97.88 102 SER B C 1
ATOM 2097 O O . SER B 1 102 ? -9.273 -24.844 -5.094 1 97.88 102 SER B O 1
ATOM 2099 N N . ASP B 1 103 ? -8.477 -26.906 -4.781 1 95.38 103 ASP B N 1
ATOM 2100 C CA . ASP B 1 103 ? -8.234 -27.109 -6.207 1 95.38 103 ASP B CA 1
ATOM 2101 C C . ASP B 1 103 ? -9.531 -27 -7.008 1 95.38 103 ASP B C 1
ATOM 2103 O O . ASP B 1 103 ? -9.539 -26.438 -8.102 1 95.38 103 ASP B O 1
ATOM 2107 N N . ASP B 1 104 ? -10.578 -27.547 -6.469 1 97.31 104 ASP B N 1
ATOM 2108 C CA . ASP B 1 104 ? -11.867 -27.5 -7.148 1 97.31 104 ASP B CA 1
ATOM 2109 C C . ASP B 1 104 ? -12.375 -26.047 -7.25 1 97.31 104 ASP B C 1
ATOM 2111 O O . ASP B 1 104 ? -12.875 -25.641 -8.297 1 97.31 104 ASP B O 1
ATOM 2115 N N . GLU B 1 105 ? -12.289 -25.328 -6.16 1 97.31 105 GLU B N 1
ATOM 2116 C CA . GLU B 1 105 ? -12.727 -23.938 -6.152 1 97.31 105 GLU B CA 1
ATOM 2117 C C . GLU B 1 105 ? -11.906 -23.094 -7.121 1 97.31 105 GLU B C 1
ATOM 2119 O O . GLU B 1 105 ? -12.445 -22.219 -7.805 1 97.31 105 GLU B O 1
ATOM 2124 N N . ARG B 1 106 ? -10.648 -23.344 -7.086 1 95.38 106 ARG B N 1
ATOM 2125 C CA . ARG B 1 106 ? -9.742 -22.641 -7.984 1 95.38 106 ARG B CA 1
ATOM 2126 C C . ARG B 1 106 ? -10.133 -22.875 -9.438 1 95.38 106 ARG B C 1
ATOM 2128 O O . ARG B 1 106 ? -10.117 -21.938 -10.25 1 95.38 106 ARG B O 1
ATOM 2135 N N . ALA B 1 107 ? -10.477 -24.031 -9.805 1 94.62 107 ALA B N 1
ATOM 2136 C CA . ALA B 1 107 ? -10.844 -24.391 -11.172 1 94.62 107 ALA B CA 1
ATOM 2137 C C . ALA B 1 107 ? -12.141 -23.688 -11.586 1 94.62 107 ALA B C 1
ATOM 2139 O O . ALA B 1 107 ? -12.422 -23.531 -12.781 1 94.62 107 ALA B O 1
ATOM 2140 N N . ALA B 1 108 ? -12.914 -23.25 -10.625 1 96.06 108 ALA B N 1
ATOM 2141 C CA . ALA B 1 108 ? -14.25 -22.703 -10.883 1 96.06 108 ALA B CA 1
ATOM 2142 C C . ALA B 1 108 ? -14.211 -21.188 -10.977 1 96.06 108 ALA B C 1
ATOM 2144 O O . ALA B 1 108 ? -15.211 -20.547 -11.297 1 96.06 108 ALA B O 1
ATOM 2145 N N . ILE B 1 109 ? -13.07 -20.578 -10.672 1 94.88 109 ILE B N 1
ATOM 2146 C CA . ILE B 1 109 ? -13.039 -19.125 -10.68 1 94.88 109 ILE B CA 1
ATOM 2147 C C . ILE B 1 109 ? -13.219 -18.609 -12.109 1 94.88 109 ILE B C 1
ATOM 2149 O O . ILE B 1 109 ? -12.688 -19.188 -13.055 1 94.88 109 ILE B O 1
ATOM 2153 N N . THR B 1 110 ? -13.992 -17.547 -12.297 1 95.44 110 THR B N 1
ATOM 2154 C CA . THR B 1 110 ? -14.312 -16.953 -13.594 1 95.44 110 THR B CA 1
ATOM 2155 C C . THR B 1 110 ? -13.172 -16.062 -14.07 1 95.44 110 THR B C 1
ATOM 2157 O O . THR B 1 110 ? -12.25 -15.766 -13.312 1 95.44 110 THR B O 1
ATOM 2160 N N . ASP B 1 111 ? -13.258 -15.602 -15.312 1 93.81 111 ASP B N 1
ATOM 2161 C CA . ASP B 1 111 ? -12.273 -14.688 -15.883 1 93.81 111 ASP B CA 1
ATOM 2162 C C . ASP B 1 111 ? -12.227 -13.375 -15.102 1 93.81 111 ASP B C 1
ATOM 2164 O O . ASP B 1 111 ? -11.148 -12.82 -14.875 1 93.81 111 ASP B O 1
ATOM 2168 N N . ALA B 1 112 ? -13.398 -12.898 -14.656 1 92 112 ALA B N 1
ATOM 2169 C CA . ALA B 1 112 ? -13.484 -11.648 -13.914 1 92 112 ALA B CA 1
ATOM 2170 C C . ALA B 1 112 ? -12.836 -11.789 -12.539 1 92 112 ALA B C 1
ATOM 2172 O O . ALA B 1 112 ? -12.352 -10.805 -11.969 1 92 112 ALA B O 1
ATOM 2173 N N . GLN B 1 113 ? -12.766 -13.016 -12.031 1 95.94 113 GLN B N 1
ATOM 2174 C CA . GLN B 1 113 ? -12.188 -13.289 -10.719 1 95.94 113 GLN B CA 1
ATOM 2175 C C . GLN B 1 113 ? -10.688 -13.57 -10.828 1 95.94 113 GLN B C 1
ATOM 2177 O O . GLN B 1 113 ? -10 -13.688 -9.812 1 95.94 113 GLN B O 1
ATOM 2182 N N . THR B 1 114 ? -10.25 -13.695 -12.008 1 95 114 THR B N 1
ATOM 2183 C CA . THR B 1 114 ? -8.828 -13.906 -12.25 1 95 114 THR B CA 1
ATOM 2184 C C . THR B 1 114 ? -8.125 -12.578 -12.531 1 95 114 THR B C 1
ATOM 2186 O O . THR B 1 114 ? -8.523 -11.836 -13.422 1 95 114 THR B O 1
ATOM 2189 N N . PRO B 1 115 ? -7.062 -12.305 -11.734 1 95.31 115 PRO B N 1
ATOM 2190 C CA . PRO B 1 115 ? -6.355 -11.055 -12.023 1 95.31 115 PRO B CA 1
ATOM 2191 C C . PRO B 1 115 ? -5.855 -10.977 -13.461 1 95.31 115 PRO B C 1
ATOM 2193 O O . PRO B 1 115 ? -5.211 -11.906 -13.953 1 95.31 115 PRO B O 1
ATOM 2196 N N . ILE B 1 116 ? -6.074 -9.867 -14.039 1 87.38 116 ILE B N 1
ATOM 2197 C CA . ILE B 1 116 ? -5.746 -9.711 -15.453 1 87.38 116 ILE B CA 1
ATOM 2198 C C . ILE B 1 116 ? -4.375 -9.055 -15.594 1 87.38 116 ILE B C 1
ATOM 2200 O O . ILE B 1 116 ? -3.6 -9.414 -16.484 1 87.38 116 ILE B O 1
ATOM 2204 N N . TRP B 1 117 ? -4.121 -8.18 -14.703 1 87.62 117 TRP B N 1
ATOM 2205 C CA . TRP B 1 117 ? -2.814 -7.531 -14.742 1 87.62 117 TRP B CA 1
ATOM 2206 C C . TRP B 1 117 ? -1.812 -8.289 -13.875 1 87.62 117 TRP B C 1
ATOM 2208 O O . TRP B 1 117 ? -2.033 -8.469 -12.672 1 87.62 117 TRP B O 1
ATOM 2218 N N . ARG B 1 118 ? -0.73 -8.719 -14.5 1 87.5 118 ARG B N 1
ATOM 2219 C CA . ARG B 1 118 ? 0.335 -9.383 -13.758 1 87.5 118 ARG B CA 1
ATOM 2220 C C . ARG B 1 118 ? 1.697 -9.102 -14.383 1 87.5 118 ARG B C 1
ATOM 2222 O O . ARG B 1 118 ? 1.83 -9.086 -15.609 1 87.5 118 ARG B O 1
ATOM 2229 N N . PRO B 1 119 ? 2.623 -8.992 -13.523 1 88.81 119 PRO B N 1
ATOM 2230 C CA . PRO B 1 119 ? 3.973 -8.938 -14.086 1 88.81 119 PRO B CA 1
ATOM 2231 C C . PRO B 1 119 ? 4.297 -10.148 -14.961 1 88.81 119 PRO B C 1
ATOM 2233 O O . PRO B 1 119 ? 3.932 -11.273 -14.617 1 88.81 119 PRO B O 1
ATOM 2236 N N . GLU B 1 120 ? 4.949 -9.898 -16.016 1 87.75 120 GLU B N 1
ATOM 2237 C CA . GLU B 1 120 ? 5.254 -10.961 -16.969 1 87.75 120 GLU B CA 1
ATOM 2238 C C . GLU B 1 120 ? 6.039 -12.094 -16.312 1 87.75 120 GLU B C 1
ATOM 2240 O O . GLU B 1 120 ? 5.785 -13.266 -16.594 1 87.75 120 GLU B O 1
ATOM 2245 N N . LEU B 1 121 ? 6.953 -11.734 -15.523 1 85.75 121 LEU B N 1
ATOM 2246 C CA . LEU B 1 121 ? 7.785 -12.758 -14.898 1 85.75 121 LEU B CA 1
ATOM 2247 C C . LEU B 1 121 ? 6.953 -13.68 -14.023 1 85.75 121 LEU B C 1
ATOM 2249 O O . LEU B 1 121 ? 7.234 -14.883 -13.93 1 85.75 121 LEU B O 1
ATOM 2253 N N . LEU B 1 122 ? 5.98 -13.117 -13.367 1 86.06 122 LEU B N 1
ATOM 2254 C CA . LEU B 1 122 ? 5.121 -13.945 -12.531 1 86.06 122 LEU B CA 1
ATOM 2255 C C . LEU B 1 122 ? 4.23 -14.844 -13.383 1 86.06 122 LEU B C 1
ATOM 2257 O O . LEU B 1 122 ? 3.926 -15.969 -12.992 1 86.06 122 LEU B O 1
ATOM 2261 N N . GLU B 1 123 ? 3.807 -14.32 -14.469 1 87.06 123 GLU B N 1
ATOM 2262 C CA . GLU B 1 123 ? 3.053 -15.141 -15.414 1 87.06 123 GLU B CA 1
ATOM 2263 C C . GLU B 1 123 ? 3.887 -16.328 -15.906 1 87.06 123 GLU B C 1
ATOM 2265 O O . GLU B 1 123 ? 3.408 -17.453 -15.93 1 87.06 123 GLU B O 1
ATOM 2270 N N . THR B 1 124 ? 5.09 -16.062 -16.297 1 87.06 124 THR B N 1
ATOM 2271 C CA . THR B 1 124 ? 5.996 -17.109 -16.75 1 87.06 124 THR B CA 1
ATOM 2272 C C . THR B 1 124 ? 6.27 -18.125 -15.648 1 87.06 124 THR B C 1
ATOM 2274 O O . THR B 1 124 ? 6.207 -19.328 -15.883 1 87.06 124 THR B O 1
ATOM 2277 N N . ALA B 1 125 ? 6.539 -17.594 -14.453 1 87.06 125 ALA B N 1
ATOM 2278 C CA . ALA B 1 125 ? 6.82 -18.469 -13.312 1 87.06 125 ALA B CA 1
ATOM 2279 C C . ALA B 1 125 ? 5.629 -19.359 -13 1 87.06 125 ALA B C 1
ATOM 2281 O O . ALA B 1 125 ? 5.797 -20.516 -12.57 1 87.06 125 ALA B O 1
ATOM 2282 N N . SER B 1 126 ? 4.453 -18.828 -13.188 1 87.81 126 SER B N 1
ATOM 2283 C CA . SER B 1 126 ? 3.234 -19.562 -12.859 1 87.81 126 SER B CA 1
ATOM 2284 C C . SER B 1 126 ? 3.059 -20.781 -13.758 1 87.81 126 SER B C 1
ATOM 2286 O O . SER B 1 126 ? 2.26 -21.672 -13.461 1 87.81 126 SER B O 1
ATOM 2288 N N . GLU B 1 127 ? 3.758 -20.844 -14.883 1 86.62 127 GLU B N 1
ATOM 2289 C CA . GLU B 1 127 ? 3.678 -21.969 -15.805 1 86.62 127 GLU B CA 1
ATOM 2290 C C . GLU B 1 127 ? 4.422 -23.188 -15.266 1 86.62 127 GLU B C 1
ATOM 2292 O O . GLU B 1 127 ? 4.121 -24.312 -15.641 1 86.62 127 GLU B O 1
ATOM 2297 N N . THR B 1 128 ? 5.371 -22.953 -14.406 1 85.31 128 THR B N 1
ATOM 2298 C CA . THR B 1 128 ? 6.223 -24.047 -13.969 1 85.31 128 THR B CA 1
ATOM 2299 C C . THR B 1 128 ? 6.133 -24.234 -12.453 1 85.31 128 THR B C 1
ATOM 2301 O O . THR B 1 128 ? 6.336 -25.344 -11.945 1 85.31 128 THR B O 1
ATOM 2304 N N . GLU B 1 129 ? 5.805 -23.141 -11.773 1 86.62 129 GLU B N 1
ATOM 2305 C CA . GLU B 1 129 ? 5.781 -23.203 -10.312 1 86.62 129 GLU B CA 1
ATOM 2306 C C . GLU B 1 129 ? 4.367 -23.422 -9.789 1 86.62 129 GLU B C 1
ATOM 2308 O O . GLU B 1 129 ? 3.391 -23.219 -10.516 1 86.62 129 GLU B O 1
ATOM 2313 N N . GLN B 1 130 ? 4.34 -23.781 -8.586 1 89.56 130 GLN B N 1
ATOM 2314 C CA . GLN B 1 130 ? 3.037 -23.938 -7.953 1 89.56 130 GLN B CA 1
ATOM 2315 C C . GLN B 1 130 ? 2.354 -22.594 -7.746 1 89.56 130 GLN B C 1
ATOM 2317 O O . GLN B 1 130 ? 3.008 -21.609 -7.41 1 89.56 130 GLN B O 1
ATOM 2322 N N . THR B 1 131 ? 1.065 -22.625 -8.016 1 92.94 131 THR B N 1
ATOM 2323 C CA . THR B 1 131 ? 0.274 -21.438 -7.754 1 92.94 131 THR B CA 1
ATOM 2324 C C . THR B 1 131 ? -0.831 -21.719 -6.742 1 92.94 131 THR B C 1
ATOM 2326 O O . THR B 1 131 ? -1.273 -22.859 -6.613 1 92.94 131 THR B O 1
ATOM 2329 N N . ARG B 1 132 ? -1.183 -20.75 -5.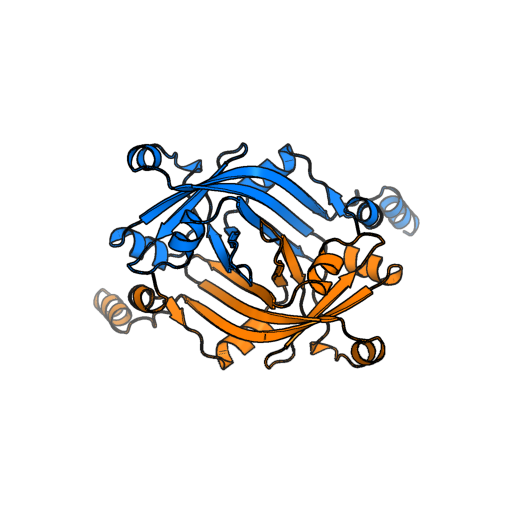977 1 95.19 132 ARG B N 1
ATOM 2330 C CA . ARG B 1 132 ? -2.316 -20.781 -5.055 1 95.19 132 ARG B CA 1
ATOM 2331 C C . ARG B 1 132 ? -3.238 -19.594 -5.297 1 95.19 132 ARG B C 1
ATOM 2333 O O . ARG B 1 132 ? -2.783 -18.516 -5.707 1 95.19 132 ARG B O 1
ATOM 2340 N N . VAL B 1 133 ? -4.504 -19.859 -5.07 1 97.12 133 VAL B N 1
ATOM 2341 C CA . VAL B 1 133 ? -5.465 -18.766 -5.16 1 97.12 133 VAL B CA 1
ATOM 2342 C C . VAL B 1 133 ? -6.07 -18.5 -3.785 1 97.12 133 VAL B C 1
ATOM 2344 O O . VAL B 1 133 ? -6.449 -19.422 -3.07 1 97.12 133 VAL B O 1
ATOM 2347 N N . TYR B 1 134 ? -6.105 -17.281 -3.404 1 98.19 134 TYR B N 1
ATOM 2348 C CA . TYR B 1 134 ? -6.715 -16.844 -2.15 1 98.19 134 TYR B CA 1
ATOM 2349 C C . TYR B 1 134 ? -7.93 -15.969 -2.41 1 98.19 134 TYR B C 1
ATOM 2351 O O . TYR B 1 134 ? -7.957 -15.203 -3.381 1 98.19 134 TYR B O 1
ATOM 2359 N N . GLU B 1 135 ? -8.859 -16.094 -1.587 1 98.38 135 GLU B N 1
ATOM 2360 C CA . GLU B 1 135 ? -10.062 -15.281 -1.605 1 98.38 135 GLU B CA 1
ATOM 2361 C C . GLU B 1 135 ? -10.148 -14.398 -0.365 1 98.38 135 GLU B C 1
ATOM 2363 O O . GLU B 1 135 ? -10.07 -14.891 0.762 1 98.38 135 GLU B O 1
ATOM 2368 N N . LEU B 1 136 ? -10.281 -13.141 -0.538 1 98.62 136 LEU B N 1
ATOM 2369 C CA . LEU B 1 136 ? -10.578 -12.203 0.538 1 98.62 136 LEU B CA 1
ATOM 2370 C C . LEU B 1 136 ? -12.078 -11.898 0.601 1 98.62 136 LEU B C 1
ATOM 2372 O O . LEU B 1 136 ? -12.633 -11.32 -0.333 1 98.62 136 LEU B O 1
ATOM 2376 N N . THR B 1 137 ? -12.703 -12.289 1.623 1 98.62 137 THR B N 1
ATOM 2377 C CA . THR B 1 137 ? -14.062 -11.852 1.904 1 98.62 137 THR B CA 1
ATOM 2378 C C . THR B 1 137 ? -14.062 -10.57 2.742 1 98.62 137 THR B C 1
ATOM 2380 O O . THR B 1 137 ? -13.656 -10.586 3.904 1 98.62 137 THR B O 1
ATOM 2383 N N . VAL B 1 138 ? -14.602 -9.523 2.182 1 98.62 138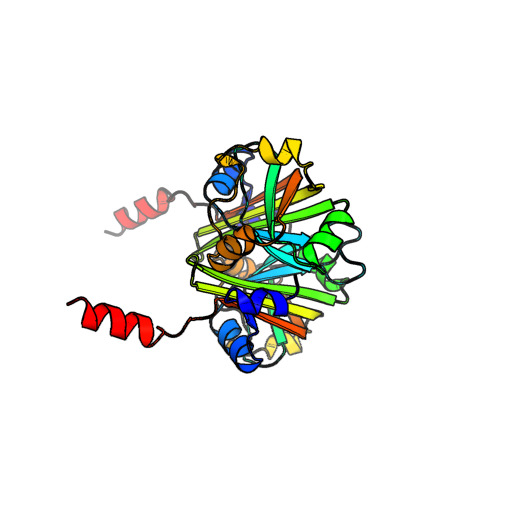 VAL B N 1
ATOM 2384 C CA . VAL B 1 138 ? -14.547 -8.211 2.814 1 98.62 138 VAL B CA 1
ATOM 2385 C C . VAL B 1 138 ? -15.594 -8.117 3.916 1 98.62 138 VAL B C 1
ATOM 2387 O O . VAL B 1 138 ? -16.781 -8.328 3.668 1 98.62 138 VAL B O 1
ATOM 2390 N N . ASP B 1 139 ? -15.172 -7.828 5.102 1 97.88 139 ASP B N 1
ATOM 2391 C CA . ASP B 1 139 ? -16.078 -7.543 6.211 1 97.88 139 ASP B CA 1
ATOM 2392 C C . ASP B 1 139 ? -16.5 -6.074 6.211 1 97.88 139 ASP B C 1
ATOM 2394 O O . ASP B 1 139 ? -17.656 -5.754 6.461 1 97.88 139 ASP B O 1
ATOM 2398 N N . GLU B 1 140 ? -15.523 -5.238 5.973 1 97 140 GLU B N 1
ATOM 2399 C CA . GLU B 1 140 ? -15.75 -3.795 5.93 1 97 140 GLU B CA 1
ATOM 2400 C C . GLU B 1 140 ? -14.82 -3.123 4.922 1 97 140 GLU B C 1
ATOM 2402 O O . GLU B 1 140 ? -13.711 -3.598 4.68 1 97 140 GLU B O 1
ATOM 2407 N N . TRP B 1 141 ? -15.312 -2.086 4.316 1 97.81 141 TRP B N 1
ATOM 2408 C CA . TRP B 1 141 ? -14.453 -1.256 3.48 1 97.81 141 TRP B CA 1
ATOM 2409 C C . TRP B 1 141 ? -14.836 0.215 3.59 1 97.81 141 TRP B C 1
ATOM 2411 O O . TRP B 1 141 ? -15.961 0.54 3.975 1 97.81 141 TRP B O 1
ATOM 2421 N N . THR B 1 142 ? -13.922 1.08 3.461 1 96.81 142 THR B N 1
ATOM 2422 C CA . THR B 1 142 ? -14.094 2.527 3.402 1 96.81 142 THR B CA 1
ATOM 2423 C C . THR B 1 142 ? -13.469 3.096 2.131 1 96.81 142 THR B C 1
ATOM 2425 O O . THR B 1 142 ? -12.312 2.799 1.813 1 96.81 142 THR B O 1
ATOM 2428 N N . GLY B 1 143 ? -14.219 3.764 1.355 1 96.94 143 GLY B N 1
ATOM 2429 C CA . GLY B 1 143 ? -13.75 4.473 0.174 1 96.94 143 GLY B CA 1
ATOM 2430 C C . GLY B 1 143 ? -13.781 5.98 0.337 1 96.94 143 GLY B C 1
ATOM 2431 O O . GLY B 1 143 ? -14.773 6.547 0.794 1 96.94 143 GLY B O 1
ATOM 2432 N N . ILE B 1 144 ? -12.68 6.633 0.022 1 95.25 144 ILE B N 1
ATOM 2433 C CA . ILE B 1 144 ? -12.617 8.086 0.104 1 95.25 144 ILE B CA 1
ATOM 2434 C C . ILE B 1 144 ? -12.062 8.656 -1.2 1 95.25 144 ILE B C 1
ATOM 2436 O O . ILE B 1 144 ? -11.305 7.984 -1.901 1 95.25 144 ILE B O 1
ATOM 2440 N N . ARG B 1 145 ? -12.5 9.852 -1.509 1 94.12 145 ARG B N 1
ATOM 2441 C CA . ARG B 1 145 ? -12.016 10.531 -2.705 1 94.12 145 ARG B CA 1
ATOM 2442 C C . ARG B 1 145 ? -12.039 12.039 -2.52 1 94.12 145 ARG B C 1
ATOM 2444 O O . ARG B 1 145 ? -12.648 12.547 -1.579 1 94.12 145 ARG B O 1
ATOM 2451 N N . HIS B 1 146 ? -11.242 12.703 -3.42 1 88.44 146 HIS B N 1
ATOM 2452 C CA . HIS B 1 146 ? -11.383 14.148 -3.537 1 88.44 146 HIS B CA 1
ATOM 2453 C C . HIS B 1 146 ? -12.758 14.523 -4.09 1 88.44 146 HIS B C 1
ATOM 2455 O O . HIS B 1 146 ? -13.195 13.969 -5.102 1 88.44 146 HIS B O 1
ATOM 2461 N N . ALA B 1 147 ? -13.32 15.453 -3.355 1 76.06 147 ALA B N 1
ATOM 2462 C CA . ALA B 1 147 ? -14.633 15.891 -3.809 1 76.06 147 ALA B CA 1
ATOM 2463 C C . ALA B 1 147 ? -14.531 16.672 -5.117 1 76.06 147 ALA B C 1
ATOM 2465 O O . ALA B 1 147 ? -13.555 17.391 -5.344 1 76.06 147 ALA B O 1
ATOM 2466 N N . ILE B 1 148 ? -15.156 16.281 -6.156 1 63.25 148 ILE B N 1
ATOM 2467 C CA . ILE B 1 148 ? -15.234 17.047 -7.398 1 63.25 148 ILE B CA 1
ATOM 2468 C C . ILE B 1 148 ? -16.109 18.281 -7.188 1 63.25 148 ILE B C 1
ATOM 2470 O O . ILE B 1 148 ? -17.266 18.156 -6.801 1 63.25 148 ILE B O 1
ATOM 2474 N N . ALA B 1 149 ? -15.461 19.328 -6.574 1 58.41 149 ALA B N 1
ATOM 2475 C CA . ALA B 1 149 ? -16.312 20.5 -6.453 1 58.41 149 ALA B CA 1
ATOM 2476 C C . ALA B 1 149 ? -17.047 20.781 -7.762 1 58.41 149 ALA B C 1
ATOM 2478 O O . ALA B 1 149 ? -16.438 20.859 -8.828 1 58.41 149 ALA B O 1
ATOM 2479 N N . PRO B 1 150 ? -18.297 20.547 -7.797 1 51.66 150 PRO B N 1
ATOM 2480 C CA . PRO B 1 150 ? -18.953 21.047 -9.008 1 51.66 150 PRO B CA 1
ATOM 2481 C C . PRO B 1 150 ? -18.578 22.5 -9.336 1 51.66 150 PRO B C 1
ATOM 2483 O O . PRO B 1 150 ? -18.25 23.266 -8.43 1 51.66 150 PRO B O 1
ATOM 2486 N N . PRO B 1 151 ? -18.031 22.75 -10.461 1 48.59 151 PRO B N 1
ATOM 2487 C CA . PRO B 1 151 ? -17.844 24.172 -10.742 1 48.59 151 PRO B CA 1
ATOM 2488 C C . PRO B 1 151 ? -18.953 25.047 -10.148 1 48.59 151 PRO B C 1
ATOM 2490 O O . PRO B 1 151 ? -20.125 24.688 -10.203 1 48.59 151 PRO B O 1
ATOM 2493 N N . THR B 1 152 ? -18.656 25.516 -9.094 1 47.81 152 THR B N 1
ATOM 2494 C CA . THR B 1 152 ? -19.703 26.391 -8.586 1 47.81 152 THR B CA 1
ATOM 2495 C C . THR B 1 152 ? -20.172 27.375 -9.664 1 47.81 152 THR B C 1
ATOM 2497 O O . THR B 1 152 ? -19.375 27.766 -10.523 1 47.81 152 THR B O 1
ATOM 2500 N N . PHE B 1 153 ? -21.453 27.422 -9.812 1 48.59 153 PHE B N 1
ATOM 2501 C CA . PHE B 1 153 ? -22.062 28.391 -10.727 1 48.59 153 PHE B CA 1
ATOM 2502 C C . PHE B 1 153 ? -21.438 29.766 -10.531 1 48.59 153 PHE B C 1
ATOM 2504 O O . PHE B 1 153 ? -21.312 30.547 -11.484 1 48.59 153 PHE B O 1
ATOM 2511 N N . ALA B 1 154 ? -21.078 30.203 -9.32 1 49.03 154 ALA B N 1
ATOM 2512 C CA . ALA B 1 154 ? -20.578 31.547 -9.039 1 49.03 154 ALA B CA 1
ATOM 2513 C C . ALA B 1 154 ? -19.234 31.781 -9.703 1 49.03 154 ALA B C 1
ATOM 2515 O O . ALA B 1 154 ? -18.938 32.906 -10.141 1 49.03 154 ALA B O 1
ATOM 2516 N N . GLN B 1 155 ? -18.438 30.812 -9.789 1 47.53 155 GLN B N 1
ATOM 2517 C CA . GLN B 1 155 ? -17.172 31.031 -10.469 1 47.53 155 GLN B CA 1
ATOM 2518 C C . GLN B 1 155 ? -17.359 31.141 -11.984 1 47.53 155 GLN B C 1
ATOM 2520 O O . GLN B 1 155 ? -16.5 31.656 -12.688 1 47.53 155 GLN B O 1
ATOM 2525 N N . ARG B 1 156 ? -18.359 30.484 -12.469 1 48.09 156 ARG B N 1
ATOM 2526 C CA . ARG B 1 156 ? -18.75 30.625 -13.867 1 48.09 156 ARG B CA 1
ATOM 2527 C C . ARG B 1 156 ? -19.266 32.031 -14.141 1 48.09 156 ARG B C 1
ATOM 2529 O O . ARG B 1 156 ? -18.953 32.625 -15.188 1 48.09 156 ARG B O 1
ATOM 2536 N N . SER B 1 157 ? -20.188 32.375 -13.266 1 50.81 157 SER B N 1
ATOM 2537 C CA . SER B 1 157 ? -20.859 33.656 -13.461 1 50.81 157 SER B CA 1
ATOM 2538 C C . SER B 1 157 ? -19.891 34.844 -13.312 1 50.81 157 SER B C 1
ATOM 2540 O O . SER B 1 157 ? -19.984 35.812 -14.039 1 50.81 157 SER B O 1
ATOM 2542 N N . SER B 1 158 ? -18.875 34.75 -12.367 1 51.06 158 SER B N 1
ATOM 2543 C CA . SER B 1 158 ? -17.953 35.875 -12.18 1 51.06 158 SER B CA 1
ATOM 2544 C C . SER B 1 158 ? -17.016 36.031 -13.367 1 51.06 158 SER B C 1
ATOM 2546 O O . SER B 1 158 ? -16.422 37.094 -13.57 1 51.06 158 SER B O 1
ATOM 2548 N N . ARG B 1 159 ? -16.672 34.938 -14 1 48.44 159 ARG B N 1
ATOM 2549 C CA . ARG B 1 159 ? -15.875 35.031 -15.219 1 48.44 159 ARG B CA 1
ATOM 2550 C C . ARG B 1 159 ? -16.688 35.656 -16.359 1 48.44 159 ARG B C 1
ATOM 2552 O O . ARG B 1 159 ? -16.156 36.406 -17.156 1 48.44 159 ARG B O 1
ATOM 2559 N N . ASP B 1 160 ? -17.875 35.219 -16.375 1 51.31 160 ASP B N 1
ATOM 2560 C CA . ASP B 1 160 ? -18.734 35.781 -17.422 1 51.31 160 ASP B CA 1
ATOM 2561 C C . ASP B 1 160 ? -18.938 37.281 -17.219 1 51.31 160 ASP B C 1
ATOM 2563 O O . ASP B 1 160 ? -19.141 38 -18.188 1 51.31 160 ASP B O 1
ATOM 2567 N N . GLN B 1 161 ? -18.953 37.781 -15.93 1 49.38 161 GLN B N 1
ATOM 2568 C CA . GLN B 1 161 ? -19.234 39.188 -15.711 1 49.38 161 GLN B CA 1
ATOM 2569 C C . GLN B 1 161 ? -17.969 40.031 -15.883 1 49.38 161 GLN B C 1
ATOM 2571 O O . GLN B 1 161 ? -18.047 41.25 -16.078 1 49.38 161 GLN B O 1
ATOM 2576 N N . SER B 1 162 ? -16.75 39.344 -15.664 1 47.72 162 SER B N 1
ATOM 2577 C CA . SER B 1 162 ? -15.562 40.188 -15.828 1 47.72 162 SER B CA 1
ATOM 2578 C C . SER B 1 162 ? -15.211 40.344 -17.297 1 47.72 162 SER B C 1
ATOM 2580 O O . SER B 1 162 ? -14.242 41.062 -17.641 1 47.72 162 SER B O 1
ATOM 2582 N N . GLU B 1 163 ? -15.852 39.5 -18.172 1 37.59 163 GLU B N 1
ATOM 2583 C CA . GLU B 1 163 ? -15.688 39.969 -19.547 1 37.59 163 GLU B CA 1
ATOM 2584 C C . GLU B 1 163 ? -16.734 41.031 -19.906 1 37.59 163 GLU B C 1
ATOM 2586 O O . GLU B 1 163 ? -17.891 40.906 -19.5 1 37.59 163 GLU B O 1
#

Organism: NCBI:txid148449

Foldseek 3Di:
DDLVVCVVVFKDWDDLVRVQVVVLVDFWWWKWFDDPDDIDIDIFGWFDDDDFKIKGKDQDDPDDPVVVRLQVGQKIKIKDKDDPDPQWIKMKIFMFGKDWDDPVRVVPDDPRGDRDDDDPVSVVSVVPTDMIMMMGGTPDMIMMTGHPPDPPVVVVVVVVVVD/DDLVVCVVVFKDWDDLVRVQVVVLVDFWWWKWFDDPDDIDIDIFGWFDDDDFKIKGKDQDDPDDPVVVRLQVGQKIKIKDKDDPDPQWIKMKIFMFGKDWDDPVRVVPDDPRGDRDDDDPVVVVSVVPTDMIMMMGGTPDMIMMTGHPPDPPVVVVVVVVVVD

Nearest PDB structures (foldseek):
  3u0i-assembly1_A-2  TM=8.163E-01  e=7.938E-09  Brucella abortus 2308
  3dnh-assembly1_A  TM=7.749E-01  e=1.176E-04  Agrobacterium fabrum str. C58
  6m09-assembly1_B  TM=6.833E-01  e=1.824E-04  Arabidopsis thaliana
  3dnh-assembly1_B  TM=7.079E-01  e=2.151E-04  Agrobacterium fabrum str. C58
  3ba3-assembly1_A  TM=6.915E-01  e=3.524E-04  Lactiplantibacillus plantarum WCFS1

Radius of gyration: 21.44 Å; Cα contacts (8 Å, |Δi|>4): 680; chains: 2; bounding box: 45×68×63 Å

Sequence (326 aa):
MTIDELTEYGMERMADEEIEQFLKTQSLGVLGLPTEGTPYQIPMSYGYDGGSTLYFVYVVGAESRKATLSDRAETVSFLVYSAETMFHWRSVLATGSLRRLSDDERAAITDAQTPIWRPELLETASETEQTRVYELTVDEWTGIRHAIAPPTFAQRSSRDQSEMTIDELTEYGMERMADEEIEQFLKTQSLGVLGLPTEGTPYQIPMSYGYDGGSTLYFVYVVGAESRKATLSDRAETVSFLVYSAETMFHWRSVLATGSLRRLSDDERAAITDAQTPIWRPELLETASETEQTRVYELTVDEWTGIRHAIAPPTFAQRSSRDQSE

pLDDT: mean 88.42, std 14.77, range [36.84, 98.94]

Solvent-accessible surface area (backbone atoms only — not comparable to full-atom values): 17108 Å² total; per-residue (Å²): 46,47,72,70,67,36,36,81,49,34,36,35,75,47,52,72,69,54,41,46,52,51,56,61,75,48,41,57,30,35,40,26,35,44,53,102,56,44,26,46,74,41,80,37,40,36,6,46,72,59,87,54,47,39,23,35,76,41,68,42,46,96,59,25,63,70,59,55,41,46,74,68,33,66,41,29,21,39,40,36,66,49,71,84,46,50,73,44,37,39,37,34,45,32,32,26,37,47,44,75,52,50,74,70,56,54,71,64,57,49,74,52,41,40,49,78,54,59,44,48,44,57,56,58,42,43,75,79,40,50,66,47,43,34,38,36,43,52,75,47,71,52,27,41,29,50,44,76,71,64,79,52,65,63,67,54,51,53,54,58,62,73,96,47,47,71,70,68,38,40,81,47,34,37,36,76,48,52,72,68,53,42,46,53,52,57,61,75,49,43,57,31,35,41,26,36,45,53,102,54,45,26,46,74,41,81,38,40,36,7,47,73,60,86,55,48,39,25,36,76,42,69,41,47,98,59,26,62,70,58,56,43,47,74,69,33,66,41,28,22,38,38,36,67,48,70,83,45,50,72,43,36,40,36,34,44,33,33,26,37,46,45,75,53,51,75,69,56,55,72,64,58,50,74,52,40,41,50,79,54,58,45,48,42,57,56,58,44,45,74,79,40,50,66,47,42,33,39,35,43,52,76,48,70,52,28,41,30,50,44,75,71,65,78,51,66,65,66,53,51,53,55,59,65,74,95

InterPro domains:
  IPR012349 FMN-binding split barrel [G3DSA:2.30.110.10] (7-145)
  IPR024747 Pyridoxamine 5'-phosphate oxidase-related [PF12900] (16-145)

Secondary structure (DSSP, 8-state):
--HHHHHTTTEEEPPHHHHHHHHHH--EEEEEE--SSSPEEEEEE-B--STTEEEEEEEE-TT-HHHHHHHH-SEEEEEEEEEEETTEEEEEEEEEEEEEPPHHHHHT--TTTS-----HHHHHHHTTSEEEEEEEEEEEEEEEEE------HHHHHHHHHH-/--HHHHHTTTEEEPPHHHHHHHHHH--EEEEEE--SSSPEEEEEE-B--STTEEEEEEEE-TT-HHHHHHHH-SEEEEEEEEEEETTEEEEEEEEEEEEEPPHHHHHT--TTTS-----HHHHHHTTTSEEEEEEEEEEEEEEEEE------HHHHHHHHHH-